Protein AF-A0A497QTM4-F1 (afdb_monomer_lite)

Structure (mmCIF, N/CA/C/O backbone):
data_AF-A0A497QTM4-F1
#
_entry.id   AF-A0A497QTM4-F1
#
loop_
_atom_site.group_PDB
_atom_site.id
_atom_site.type_symbol
_atom_site.label_atom_id
_atom_site.label_alt_id
_atom_site.label_comp_id
_atom_site.label_asym_id
_atom_site.label_entity_id
_atom_site.label_seq_id
_atom_site.pdbx_PDB_ins_code
_atom_site.Cartn_x
_atom_site.Cartn_y
_atom_site.Cartn_z
_atom_site.occupancy
_atom_site.B_iso_or_equiv
_atom_site.auth_seq_id
_atom_site.auth_comp_id
_atom_site.auth_asym_id
_atom_site.auth_atom_id
_atom_site.pdbx_PDB_model_num
ATOM 1 N N . MET A 1 1 ? -12.101 20.481 27.521 1.00 58.66 1 MET A N 1
ATOM 2 C CA . MET A 1 1 ? -10.858 19.674 27.587 1.00 58.66 1 MET A CA 1
ATOM 3 C C . MET A 1 1 ? -10.545 18.839 26.336 1.00 58.66 1 MET A C 1
ATOM 5 O O . MET A 1 1 ? -9.375 18.569 26.115 1.00 58.66 1 MET A O 1
ATOM 9 N N . SER A 1 2 ? -11.507 18.423 25.496 1.00 75.50 2 SER A N 1
ATOM 10 C CA . SER A 1 2 ? -11.216 17.557 24.329 1.00 75.50 2 SER A CA 1
ATOM 11 C C . SER A 1 2 ? -10.708 18.290 23.076 1.00 75.50 2 SER A C 1
ATOM 13 O O . SER A 1 2 ? -9.911 17.725 22.334 1.00 75.50 2 SER A O 1
ATOM 15 N N . ILE A 1 3 ? -11.134 19.537 22.843 1.00 84.44 3 ILE A N 1
ATOM 16 C CA . ILE A 1 3 ? -10.777 20.312 21.636 1.00 84.44 3 ILE A CA 1
ATOM 17 C C . ILE A 1 3 ? -9.325 20.808 21.691 1.00 84.44 3 ILE A C 1
ATOM 19 O O . ILE A 1 3 ? -8.578 20.662 20.729 1.00 84.44 3 ILE A O 1
ATOM 23 N N . GLU A 1 4 ? -8.905 21.334 22.838 1.00 89.75 4 GLU A N 1
ATOM 24 C CA . GLU A 1 4 ? -7.553 21.866 23.039 1.00 89.75 4 GLU A CA 1
ATOM 25 C C . GLU A 1 4 ? -6.482 20.767 22.965 1.00 89.75 4 GLU A C 1
ATOM 27 O O . GLU A 1 4 ? -5.455 20.928 22.307 1.00 89.75 4 GLU A O 1
ATOM 32 N N . ALA A 1 5 ? -6.764 19.596 23.546 1.00 84.81 5 ALA A N 1
ATOM 33 C CA . ALA A 1 5 ? -5.885 18.434 23.452 1.00 84.81 5 ALA A CA 1
ATOM 34 C C . ALA A 1 5 ? -5.730 17.931 22.002 1.00 84.81 5 ALA A C 1
ATOM 36 O O . ALA A 1 5 ? -4.638 17.513 21.605 1.00 84.81 5 ALA A O 1
ATOM 37 N N . ASP A 1 6 ? -6.799 17.979 21.199 1.00 79.19 6 ASP A N 1
ATOM 38 C CA . ASP A 1 6 ? -6.745 17.606 19.781 1.00 79.19 6 ASP A CA 1
ATOM 39 C C . ASP A 1 6 ? -5.949 18.629 18.951 1.00 79.19 6 ASP A C 1
ATOM 41 O O . ASP A 1 6 ? -5.145 18.242 18.097 1.00 79.19 6 ASP A O 1
ATOM 45 N N . ASP A 1 7 ? -6.089 19.925 19.242 1.00 84.88 7 ASP A N 1
ATOM 46 C CA . ASP A 1 7 ? -5.313 20.980 18.579 1.00 84.88 7 ASP A CA 1
ATOM 47 C C . ASP A 1 7 ? -3.811 20.883 18.895 1.00 84.88 7 ASP A C 1
ATOM 49 O O . ASP A 1 7 ? -2.976 20.886 17.984 1.00 84.88 7 ASP A O 1
ATOM 53 N N . ILE A 1 8 ? -3.451 20.675 20.168 1.00 87.75 8 ILE A N 1
ATOM 54 C CA . ILE A 1 8 ? -2.059 20.447 20.588 1.00 87.75 8 ILE A CA 1
ATOM 55 C C . ILE A 1 8 ? -1.472 19.233 19.857 1.00 87.75 8 ILE A C 1
ATOM 57 O O . ILE A 1 8 ? -0.361 19.294 19.320 1.00 87.75 8 ILE A O 1
ATOM 61 N N . LYS A 1 9 ? -2.229 18.134 19.766 1.00 80.62 9 LYS A N 1
ATOM 62 C CA . LYS A 1 9 ? -1.788 16.918 19.074 1.00 80.62 9 LYS A CA 1
ATOM 63 C C . LYS A 1 9 ? -1.563 17.154 17.578 1.00 80.62 9 LYS A C 1
ATOM 65 O O . LYS A 1 9 ? -0.570 16.671 17.025 1.00 80.62 9 LYS A O 1
ATOM 70 N N . LYS A 1 10 ? -2.440 17.916 16.916 1.00 80.56 10 LYS A N 1
ATOM 71 C CA . LYS A 1 10 ? -2.292 18.289 15.497 1.00 80.56 10 LYS A CA 1
ATOM 72 C C . LYS A 1 10 ? -1.076 19.183 15.265 1.00 80.56 10 LYS A C 1
ATOM 74 O O . LYS A 1 10 ? -0.302 18.911 14.342 1.00 80.56 10 LYS A O 1
ATOM 79 N N . LYS A 1 11 ? -0.868 20.196 16.113 1.00 84.38 11 LYS A N 1
ATOM 80 C CA . LYS A 1 11 ? 0.312 21.077 16.074 1.00 84.38 11 LYS A CA 1
ATOM 81 C C . LYS A 1 11 ? 1.605 20.285 16.252 1.00 84.38 11 LYS A C 1
ATOM 83 O O . LYS A 1 11 ? 2.522 20.430 15.444 1.00 84.38 11 LYS A O 1
ATOM 88 N N . HIS A 1 12 ? 1.648 19.375 17.225 1.00 82.81 12 HIS A N 1
ATOM 89 C CA . HIS A 1 12 ? 2.809 18.517 17.460 1.00 82.81 12 HIS A CA 1
ATOM 90 C C . HIS A 1 12 ? 3.106 17.595 16.265 1.00 82.81 12 HIS A C 1
ATOM 92 O O . HIS A 1 12 ? 4.249 17.494 15.820 1.00 82.81 12 HIS A O 1
ATOM 98 N N . ALA A 1 13 ? 2.080 16.978 15.670 1.00 76.38 13 ALA A N 1
ATOM 99 C CA . ALA A 1 13 ? 2.252 16.146 14.478 1.00 76.38 13 ALA A CA 1
ATOM 100 C C . ALA A 1 13 ? 2.763 16.948 13.265 1.00 76.38 13 ALA A C 1
ATOM 102 O O . ALA A 1 13 ? 3.621 16.466 12.524 1.00 76.38 13 ALA A O 1
ATOM 103 N N . ARG A 1 14 ? 2.267 18.178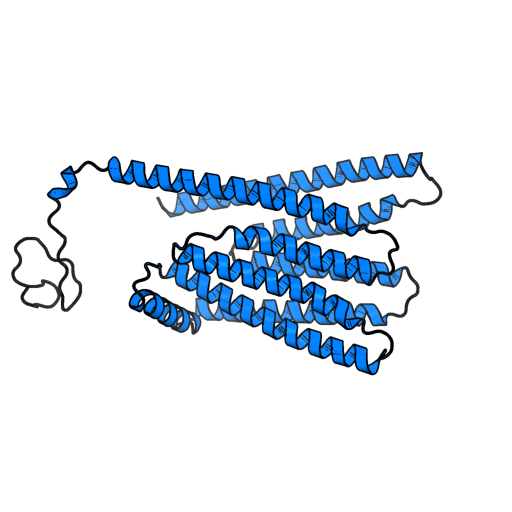 13.065 1.00 79.75 14 ARG A N 1
ATOM 104 C CA . ARG A 1 14 ? 2.746 19.090 12.013 1.00 79.75 14 ARG A CA 1
ATOM 105 C C . ARG A 1 14 ? 4.215 19.466 12.234 1.00 79.75 14 ARG A C 1
ATOM 107 O O . ARG A 1 14 ? 4.997 19.406 11.287 1.00 79.75 14 ARG A O 1
ATOM 114 N N . PHE A 1 15 ? 4.594 19.777 13.474 1.00 85.50 15 PHE A N 1
ATOM 115 C CA . PHE A 1 15 ? 5.976 20.078 13.851 1.00 85.50 15 PHE A CA 1
ATOM 116 C C . PHE A 1 15 ? 6.925 18.910 13.549 1.00 85.50 15 PHE A C 1
ATOM 118 O O . PHE A 1 15 ? 7.945 19.101 12.885 1.00 85.50 15 PHE A O 1
ATOM 125 N N . LEU A 1 16 ? 6.563 17.688 13.958 1.00 75.38 16 LEU A N 1
ATOM 126 C CA . LEU A 1 16 ? 7.373 16.497 13.695 1.00 75.38 16 LEU A CA 1
ATOM 127 C C . LEU A 1 16 ? 7.573 16.257 12.193 1.00 75.38 16 LEU A C 1
ATOM 129 O O . LEU A 1 16 ? 8.701 16.011 11.771 1.00 75.38 16 LEU A O 1
ATOM 133 N N . ARG A 1 17 ? 6.520 16.381 11.370 1.00 78.94 17 ARG A N 1
ATOM 134 C CA . ARG A 1 17 ? 6.633 16.218 9.907 1.00 78.94 17 ARG A CA 1
ATOM 135 C C . ARG A 1 17 ? 7.612 17.212 9.282 1.00 78.94 17 ARG A C 1
ATOM 137 O O . ARG A 1 17 ? 8.457 16.809 8.489 1.00 78.94 17 ARG A O 1
ATOM 144 N N . MET A 1 18 ? 7.542 18.486 9.669 1.00 80.81 18 MET A N 1
ATOM 145 C CA . MET A 1 18 ? 8.461 19.510 9.157 1.00 80.81 18 MET A CA 1
ATOM 146 C C . MET A 1 18 ? 9.906 19.263 9.597 1.00 80.81 18 MET A C 1
ATOM 148 O O . MET A 1 18 ? 10.828 19.480 8.816 1.00 80.81 18 MET A O 1
ATOM 152 N N . ARG A 1 19 ? 10.122 18.774 10.824 1.00 84.25 19 ARG A N 1
ATOM 153 C CA . ARG A 1 19 ? 11.460 18.404 11.302 1.00 84.25 19 ARG A CA 1
ATOM 154 C C . ARG A 1 19 ? 12.060 17.267 10.470 1.00 84.25 19 ARG A C 1
ATOM 156 O O . ARG A 1 19 ? 13.208 17.376 10.057 1.00 84.25 19 ARG A O 1
ATOM 163 N N . TRP A 1 20 ? 11.290 16.215 10.187 1.00 77.12 20 TRP A N 1
ATOM 164 C CA . TRP A 1 20 ? 11.754 15.115 9.335 1.00 77.12 20 TRP A CA 1
ATOM 165 C C . TRP A 1 20 ? 12.035 15.565 7.902 1.00 77.12 20 TRP A C 1
ATOM 167 O O . TRP A 1 20 ? 13.033 15.140 7.329 1.00 77.12 20 TRP A O 1
ATOM 177 N N . LEU A 1 21 ? 11.218 16.459 7.339 1.00 82.25 21 LEU A N 1
ATOM 178 C CA . LEU A 1 21 ? 11.469 17.021 6.012 1.00 82.25 21 LEU A CA 1
ATOM 179 C C . LEU A 1 21 ? 12.801 17.791 5.958 1.00 82.25 21 LEU A C 1
ATOM 181 O O . LEU A 1 21 ? 13.582 17.595 5.032 1.00 82.25 21 LEU A O 1
ATOM 185 N N . LYS A 1 22 ? 13.096 18.609 6.978 1.00 86.69 22 LYS A N 1
ATOM 186 C CA . LYS A 1 22 ? 14.382 19.321 7.091 1.00 86.69 22 LYS A CA 1
ATOM 187 C C . LYS A 1 22 ? 15.573 18.360 7.146 1.00 86.69 22 LYS A C 1
ATOM 189 O O . LYS A 1 22 ? 16.586 18.621 6.511 1.00 86.69 22 LYS A O 1
ATOM 194 N N . ILE A 1 23 ? 15.437 17.246 7.869 1.00 80.69 23 ILE A N 1
ATOM 195 C CA . ILE A 1 23 ? 16.477 16.208 7.941 1.00 80.69 23 ILE A CA 1
ATOM 196 C C . ILE A 1 23 ? 16.717 15.578 6.560 1.00 80.69 23 ILE A C 1
ATOM 198 O O . ILE A 1 23 ? 17.869 15.425 6.173 1.00 80.69 23 ILE A O 1
ATOM 202 N N . HIS A 1 24 ? 15.666 15.265 5.792 1.00 77.38 24 HIS A N 1
ATOM 203 C CA . HIS A 1 24 ? 15.826 14.709 4.439 1.00 77.38 24 HIS A CA 1
ATOM 204 C C . HIS A 1 24 ? 16.532 15.683 3.490 1.00 77.38 24 HIS A C 1
ATOM 206 O O . HIS A 1 24 ? 17.446 15.268 2.786 1.00 77.38 24 HIS A O 1
ATOM 212 N N . TRP A 1 25 ? 16.167 16.971 3.508 1.00 89.25 25 TRP A N 1
ATOM 213 C CA . TRP A 1 25 ? 16.871 18.005 2.736 1.00 89.25 25 TRP A CA 1
ATOM 214 C C . TRP A 1 25 ? 18.346 18.119 3.120 1.00 89.25 25 TRP A C 1
ATOM 216 O O . TRP A 1 25 ? 19.201 18.225 2.246 1.00 89.25 25 TRP A O 1
ATOM 226 N N . PHE A 1 26 ? 18.645 18.067 4.420 1.00 90.69 26 PHE A N 1
ATOM 227 C CA . PHE A 1 26 ? 20.017 18.111 4.913 1.00 90.69 26 PHE A CA 1
ATOM 228 C C . PHE A 1 26 ? 20.831 16.901 4.438 1.00 90.69 26 PHE A C 1
ATOM 230 O O . PHE A 1 26 ? 21.913 17.078 3.886 1.00 90.69 26 PHE A O 1
ATOM 237 N N . ILE A 1 27 ? 20.295 15.683 4.585 1.00 76.06 27 ILE A N 1
ATOM 238 C CA . ILE A 1 27 ? 20.947 14.454 4.105 1.00 76.06 27 ILE A CA 1
ATOM 239 C C . ILE A 1 27 ? 21.158 14.520 2.590 1.00 76.06 27 ILE A C 1
ATOM 241 O O . ILE A 1 27 ? 22.267 14.278 2.130 1.00 76.06 27 ILE A O 1
ATOM 245 N N . TYR A 1 28 ? 20.132 14.904 1.826 1.00 81.75 28 TYR A N 1
ATOM 246 C CA . TYR A 1 28 ? 20.223 15.065 0.375 1.00 81.75 28 TYR A CA 1
ATOM 247 C C . TYR A 1 28 ? 21.355 16.019 -0.026 1.00 81.75 28 TYR A C 1
ATOM 249 O O . TYR A 1 28 ? 22.156 15.680 -0.896 1.00 81.75 28 TYR A O 1
ATOM 257 N N . LEU A 1 29 ? 21.460 17.183 0.624 1.00 90.38 29 LEU A N 1
ATOM 258 C CA . LEU A 1 29 ? 22.511 18.157 0.335 1.00 90.38 29 LEU A CA 1
ATOM 259 C C . LEU A 1 29 ? 23.904 17.583 0.629 1.00 90.38 29 LEU A C 1
ATOM 261 O O . LEU A 1 29 ? 24.781 17.643 -0.229 1.00 90.38 29 LEU A O 1
ATOM 265 N N . ILE A 1 30 ? 24.097 16.988 1.812 1.00 89.31 30 ILE A N 1
ATOM 266 C CA . ILE A 1 30 ? 25.385 16.408 2.217 1.00 89.31 30 ILE A CA 1
ATOM 267 C C . ILE A 1 30 ? 25.793 15.264 1.286 1.00 89.31 30 ILE A C 1
ATOM 269 O O . ILE A 1 30 ? 26.931 15.237 0.821 1.00 89.31 30 ILE A O 1
ATOM 273 N N . THR A 1 31 ? 24.877 14.347 0.965 1.00 77.81 31 THR A N 1
ATOM 274 C CA . THR A 1 31 ? 25.168 13.246 0.041 1.00 77.81 31 THR A CA 1
ATOM 275 C C . THR A 1 31 ? 25.571 13.771 -1.332 1.00 77.81 31 THR A C 1
ATOM 277 O O . THR A 1 31 ? 26.565 13.306 -1.873 1.00 77.81 31 THR A O 1
ATOM 280 N N . ASN A 1 32 ? 24.876 14.771 -1.880 1.00 81.50 32 ASN A N 1
ATOM 281 C CA . ASN A 1 32 ? 25.227 15.313 -3.194 1.00 81.50 32 ASN A CA 1
ATOM 282 C C . ASN A 1 32 ? 26.555 16.074 -3.208 1.00 81.50 32 ASN A C 1
ATOM 284 O O . ASN A 1 32 ? 27.281 15.976 -4.192 1.00 81.50 32 ASN A O 1
ATOM 288 N N . ILE A 1 33 ? 26.918 16.762 -2.120 1.00 92.25 33 ILE A N 1
ATOM 289 C CA . ILE A 1 33 ? 28.257 17.353 -1.973 1.00 92.25 33 ILE A CA 1
ATOM 290 C C . ILE A 1 33 ? 29.326 16.254 -2.003 1.00 92.25 33 ILE A C 1
ATOM 292 O O . ILE A 1 33 ? 30.322 16.388 -2.708 1.00 92.25 33 ILE A O 1
ATOM 296 N N . ILE A 1 34 ? 29.110 15.146 -1.287 1.00 86.25 34 ILE A N 1
ATOM 297 C CA . ILE A 1 34 ? 30.044 14.013 -1.288 1.00 86.25 34 ILE A CA 1
ATOM 298 C C . ILE A 1 34 ? 30.145 13.402 -2.690 1.00 86.25 34 ILE A C 1
ATOM 300 O O . ILE A 1 34 ? 31.252 13.222 -3.186 1.00 86.25 34 ILE A O 1
ATOM 304 N N . LEU A 1 35 ? 29.018 13.120 -3.352 1.00 78.31 35 LEU A N 1
ATOM 305 C CA . LEU A 1 35 ? 29.017 12.551 -4.705 1.00 78.31 35 LEU A CA 1
ATOM 306 C C . LEU A 1 35 ? 29.692 13.482 -5.717 1.00 78.31 35 LEU A C 1
ATOM 308 O O . LEU A 1 35 ? 30.423 13.000 -6.577 1.00 78.31 35 LEU A O 1
ATOM 312 N N . PHE A 1 36 ? 29.504 14.797 -5.588 1.00 91.19 36 PHE A N 1
ATOM 313 C CA . PHE A 1 36 ? 30.207 15.791 -6.394 1.00 91.19 36 PHE A CA 1
ATOM 314 C C . PHE A 1 36 ? 31.725 15.717 -6.187 1.00 91.19 36 PHE A C 1
ATOM 316 O O . PHE A 1 36 ? 32.461 15.619 -7.164 1.00 91.19 36 PHE A O 1
ATOM 323 N N . VAL A 1 37 ? 32.199 15.697 -4.935 1.00 93.50 37 VAL A N 1
ATOM 324 C CA . VAL A 1 37 ? 33.638 15.596 -4.624 1.00 93.50 37 VAL A CA 1
ATOM 325 C C . VAL A 1 37 ? 34.232 14.287 -5.146 1.00 93.50 37 VAL A C 1
ATOM 327 O O . VAL A 1 37 ? 35.320 14.302 -5.716 1.00 93.50 37 VAL A O 1
ATOM 330 N N . VAL A 1 38 ? 33.523 13.163 -4.992 1.00 85.12 38 VAL A N 1
ATOM 331 C CA . VAL A 1 38 ? 33.966 11.856 -5.507 1.00 85.12 38 VAL A CA 1
ATOM 332 C C . VAL A 1 38 ? 33.992 11.853 -7.033 1.00 85.12 38 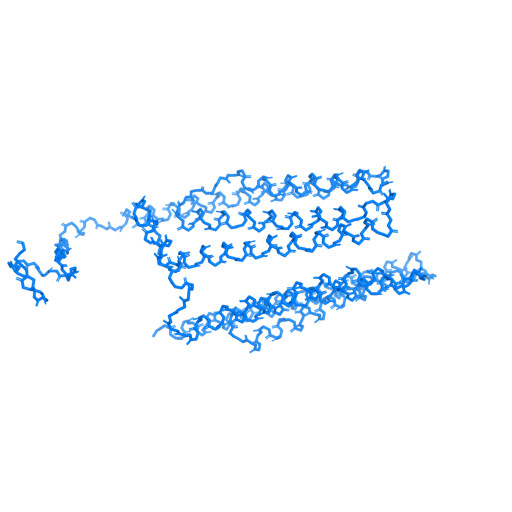VAL A C 1
ATOM 334 O O . VAL A 1 38 ? 34.942 11.355 -7.626 1.00 85.12 38 VAL A O 1
ATOM 337 N N . ASN A 1 39 ? 32.981 12.414 -7.696 1.00 89.19 39 ASN A N 1
ATOM 338 C CA . ASN A 1 39 ? 32.973 12.520 -9.151 1.00 89.19 39 ASN A CA 1
ATOM 339 C C . ASN A 1 39 ? 34.149 13.378 -9.643 1.00 89.19 39 ASN A C 1
ATOM 341 O O . ASN A 1 39 ? 34.941 12.904 -10.451 1.00 89.19 39 ASN A O 1
ATOM 345 N N . TYR A 1 40 ? 34.330 14.566 -9.059 1.00 92.44 40 TYR A N 1
ATOM 346 C CA . TYR A 1 40 ? 35.421 15.487 -9.380 1.00 92.44 40 TYR A CA 1
ATOM 347 C C . TYR A 1 40 ? 36.809 14.853 -9.202 1.00 92.44 40 TYR A C 1
ATOM 349 O O . TYR A 1 40 ? 37.713 15.115 -9.992 1.00 92.44 40 TYR A O 1
ATOM 357 N N . SER A 1 41 ? 36.992 14.006 -8.183 1.00 93.50 41 SER A N 1
ATOM 358 C CA . SER A 1 41 ? 38.277 13.351 -7.912 1.00 93.50 41 SER A CA 1
ATOM 359 C C . SER A 1 41 ? 38.537 12.093 -8.743 1.00 93.50 41 SER A C 1
ATOM 361 O O . SER A 1 41 ? 39.691 11.689 -8.867 1.00 93.50 41 SER A O 1
ATOM 363 N N . THR A 1 42 ? 37.500 11.466 -9.308 1.00 90.44 42 THR A N 1
ATOM 364 C CA . THR A 1 42 ? 37.624 10.179 -10.019 1.00 90.44 42 THR A CA 1
ATOM 365 C C . THR A 1 42 ? 37.523 10.304 -11.534 1.00 90.44 42 THR A C 1
ATOM 367 O O . THR A 1 42 ? 38.190 9.556 -12.246 1.00 90.44 42 THR A O 1
ATOM 370 N N . SER A 1 43 ? 36.707 11.221 -12.057 1.00 85.19 43 SER A N 1
ATOM 371 C CA . SER A 1 43 ? 36.541 11.409 -13.498 1.00 85.19 43 SER A CA 1
ATOM 372 C C . SER A 1 43 ? 35.929 12.769 -13.818 1.00 85.19 43 SER A C 1
ATOM 374 O O . SER A 1 43 ? 34.793 13.059 -13.454 1.00 85.19 43 SER A O 1
ATOM 376 N N . PHE A 1 44 ? 36.666 13.581 -14.575 1.00 83.12 44 PHE A N 1
ATOM 377 C CA . PHE A 1 44 ? 36.183 14.872 -15.070 1.00 83.12 44 PHE A CA 1
ATOM 378 C C . PHE A 1 44 ? 35.382 14.773 -16.371 1.00 83.12 44 PHE A C 1
ATOM 380 O O . PHE A 1 44 ? 34.647 15.695 -16.717 1.00 83.12 44 PHE A O 1
ATOM 387 N N . SER A 1 45 ? 35.543 13.678 -17.115 1.00 85.75 45 SER A N 1
ATOM 388 C CA . SER A 1 45 ? 34.926 13.508 -18.431 1.00 85.75 45 SER A CA 1
ATOM 389 C C . SER A 1 45 ? 33.455 13.109 -18.349 1.00 85.75 45 SER A C 1
ATOM 391 O O . SER A 1 45 ? 32.712 13.350 -19.297 1.00 85.75 45 SER A O 1
ATOM 393 N N . TYR A 1 46 ? 33.016 12.528 -17.227 1.00 78.50 46 TYR A N 1
ATOM 394 C CA . TYR A 1 46 ? 31.639 12.084 -17.051 1.00 78.50 46 TYR A CA 1
ATOM 395 C C . TYR A 1 46 ? 31.094 12.469 -15.675 1.00 78.50 46 TYR A C 1
ATOM 397 O O . TYR A 1 46 ? 31.444 11.882 -14.649 1.00 78.50 46 TYR A O 1
ATOM 405 N N . MET A 1 47 ? 30.186 13.447 -15.658 1.00 86.88 47 MET A N 1
ATOM 406 C CA . MET A 1 47 ? 29.538 13.962 -14.448 1.00 86.88 47 MET A CA 1
ATOM 407 C C . MET A 1 47 ? 28.429 13.026 -13.939 1.00 86.88 47 MET A C 1
ATOM 409 O O . MET A 1 47 ? 27.265 13.413 -13.831 1.00 86.88 47 MET A O 1
ATOM 413 N N . TRP A 1 48 ? 28.777 11.779 -13.609 1.00 78.94 48 TRP A N 1
ATOM 414 C CA . TRP A 1 48 ? 27.821 10.758 -13.168 1.00 78.94 48 TRP A CA 1
ATOM 415 C C . TRP A 1 48 ? 27.013 11.170 -11.928 1.00 78.94 48 TRP A C 1
ATOM 417 O O . TRP A 1 48 ? 25.906 10.671 -11.745 1.00 78.94 48 TRP A O 1
ATOM 427 N N . PHE A 1 49 ? 27.502 12.109 -11.104 1.00 82.88 49 PHE A N 1
ATOM 428 C CA . PHE A 1 49 ? 26.769 12.619 -9.935 1.00 82.88 49 PHE A CA 1
ATOM 429 C C . PHE A 1 49 ? 25.496 13.410 -10.301 1.00 82.88 49 PHE A C 1
ATOM 431 O O . PHE A 1 49 ? 24.605 13.543 -9.463 1.00 82.88 49 PHE A O 1
ATOM 438 N N . LEU A 1 50 ? 25.369 13.909 -11.540 1.00 71.06 50 LEU A N 1
ATOM 439 C CA . LEU A 1 50 ? 24.178 14.640 -11.990 1.00 71.06 50 LEU A CA 1
ATOM 440 C C . LEU A 1 50 ? 22.926 13.755 -12.001 1.00 71.06 50 LEU A C 1
ATOM 442 O O . LEU A 1 50 ? 21.827 14.240 -11.733 1.00 71.06 50 LEU A O 1
ATOM 446 N N . CYS A 1 51 ? 23.078 12.457 -12.266 1.00 70.06 51 CYS A N 1
ATOM 447 C CA . CYS A 1 51 ? 21.969 11.506 -12.266 1.00 70.06 51 CYS A CA 1
ATOM 448 C C . CYS A 1 51 ? 21.337 11.337 -10.862 1.00 70.06 51 CYS A C 1
ATOM 450 O O . CYS A 1 51 ? 20.148 11.626 -10.711 1.00 70.06 51 CYS A O 1
ATOM 452 N N . PRO A 1 52 ? 22.083 10.976 -9.794 1.00 62.69 52 PRO A N 1
ATOM 453 C CA . PRO A 1 52 ? 21.527 10.931 -8.444 1.00 62.69 52 PRO A CA 1
ATOM 454 C C . PRO A 1 52 ? 21.089 12.313 -7.940 1.00 62.69 52 PRO A C 1
ATOM 456 O O . PRO A 1 52 ? 20.065 12.396 -7.264 1.00 62.69 52 PRO A O 1
ATOM 459 N N . LEU A 1 53 ? 21.784 13.397 -8.313 1.00 77.44 53 LEU A N 1
ATOM 460 C CA . LEU A 1 53 ? 21.376 14.764 -7.968 1.00 77.44 53 LEU A CA 1
ATOM 461 C C . LEU A 1 53 ? 19.980 15.088 -8.505 1.00 77.44 53 LEU A C 1
ATOM 463 O O . LEU A 1 53 ? 19.101 15.499 -7.752 1.00 77.44 53 LEU A O 1
ATOM 467 N N . THR A 1 54 ? 19.752 14.879 -9.799 1.00 72.88 54 THR A N 1
ATOM 468 C CA . THR A 1 54 ? 18.474 15.207 -10.444 1.00 72.88 54 THR A CA 1
ATOM 469 C C . THR A 1 54 ? 17.355 14.271 -9.995 1.00 72.88 54 THR A C 1
ATOM 471 O O . THR A 1 54 ? 16.291 14.748 -9.596 1.00 72.88 54 THR A O 1
ATOM 474 N N . ALA A 1 55 ? 17.597 12.957 -9.964 1.00 70.31 55 ALA A N 1
ATOM 475 C CA . ALA A 1 55 ? 16.595 11.973 -9.565 1.00 70.31 55 ALA A CA 1
ATOM 476 C C . ALA A 1 55 ? 16.168 12.145 -8.098 1.00 70.31 55 ALA A C 1
ATOM 478 O O . ALA A 1 55 ? 14.975 12.211 -7.784 1.00 70.31 55 ALA A O 1
ATOM 479 N N . TRP A 1 56 ? 17.127 12.265 -7.175 1.00 67.38 56 TRP A N 1
ATOM 480 C CA . TRP A 1 56 ? 16.803 12.431 -5.757 1.00 67.38 56 TRP A CA 1
ATOM 481 C C . TRP A 1 56 ? 16.308 13.845 -5.461 1.00 67.38 56 TRP A C 1
ATOM 483 O O . TRP A 1 56 ? 15.442 14.010 -4.604 1.00 67.38 56 TRP A O 1
ATOM 493 N N . GLY A 1 57 ? 16.785 14.852 -6.196 1.00 77.94 57 GLY A N 1
ATOM 494 C CA . GLY A 1 57 ? 16.309 16.228 -6.093 1.00 77.94 57 GLY A CA 1
ATOM 495 C C . GLY A 1 57 ? 14.837 16.336 -6.463 1.00 77.94 57 GLY A C 1
ATOM 496 O O . GLY A 1 57 ? 14.048 16.882 -5.690 1.00 77.94 57 GLY A O 1
ATOM 497 N N . ALA A 1 58 ? 14.438 15.719 -7.578 1.00 74.31 58 ALA A N 1
ATOM 498 C CA . ALA A 1 58 ? 13.037 15.598 -7.968 1.00 74.31 58 ALA A CA 1
ATOM 499 C C . ALA A 1 58 ? 12.212 14.884 -6.884 1.00 74.31 58 ALA A C 1
ATOM 501 O O . ALA A 1 58 ? 11.151 15.372 -6.492 1.00 74.31 58 ALA A O 1
ATOM 502 N N . MET A 1 59 ? 12.720 13.780 -6.324 1.00 72.62 59 MET A N 1
ATOM 503 C CA . MET A 1 59 ? 12.038 13.049 -5.251 1.00 72.62 59 MET A CA 1
ATOM 504 C C . MET A 1 59 ? 11.855 13.895 -3.979 1.00 72.62 59 MET A C 1
ATOM 506 O O . MET A 1 59 ? 10.769 13.904 -3.399 1.00 72.62 59 MET A O 1
ATOM 510 N N . VAL A 1 60 ? 12.883 14.630 -3.544 1.00 72.94 60 VAL A N 1
ATOM 511 C CA . VAL A 1 60 ? 12.830 15.492 -2.351 1.00 72.94 60 VAL A CA 1
ATOM 512 C C . VAL A 1 60 ? 11.915 16.699 -2.579 1.00 72.94 60 VAL A C 1
ATOM 514 O O . VAL A 1 60 ? 11.147 17.059 -1.681 1.00 72.94 60 VAL A O 1
ATOM 517 N N . LEU A 1 61 ? 11.924 17.295 -3.774 1.00 79.69 61 LEU A N 1
ATOM 518 C CA . LEU A 1 61 ? 10.999 18.367 -4.156 1.00 79.69 61 LEU A CA 1
ATOM 519 C C . LEU A 1 61 ? 9.550 17.886 -4.136 1.00 79.69 61 LEU A C 1
ATOM 521 O O . LEU A 1 61 ? 8.683 18.536 -3.551 1.00 79.69 61 LEU A O 1
ATOM 525 N N . ILE A 1 62 ? 9.290 16.711 -4.699 1.00 73.38 62 ILE A N 1
ATOM 526 C CA . ILE A 1 62 ? 7.953 16.129 -4.717 1.00 73.38 62 ILE A CA 1
ATOM 527 C C . ILE A 1 62 ? 7.516 15.748 -3.297 1.00 73.38 62 ILE A C 1
ATOM 529 O O . ILE A 1 62 ? 6.405 16.078 -2.885 1.00 73.38 62 ILE A O 1
ATOM 533 N N . HIS A 1 63 ? 8.400 15.168 -2.483 1.00 73.69 63 HIS A N 1
ATOM 534 C CA . HIS A 1 63 ? 8.123 14.918 -1.068 1.00 73.69 63 HIS A CA 1
ATOM 535 C C . HIS A 1 63 ? 7.826 16.212 -0.290 1.00 73.69 63 HIS A C 1
ATOM 537 O O . HIS A 1 63 ? 6.918 16.251 0.542 1.00 73.69 63 HIS A O 1
ATOM 543 N N . THR A 1 64 ? 8.538 17.299 -0.591 1.00 80.06 64 THR A N 1
ATOM 544 C CA . THR A 1 64 ? 8.288 18.631 -0.022 1.00 80.06 64 THR A CA 1
ATOM 545 C C . THR A 1 64 ? 6.906 19.143 -0.404 1.00 80.06 64 THR A C 1
ATOM 547 O O . THR A 1 64 ? 6.143 19.541 0.480 1.00 80.06 64 THR A O 1
ATOM 550 N N . ALA A 1 65 ? 6.552 19.068 -1.690 1.00 78.88 65 ALA A N 1
ATOM 551 C CA . ALA A 1 65 ? 5.236 19.450 -2.189 1.00 78.88 65 ALA A CA 1
ATOM 552 C C . ALA A 1 65 ? 4.131 18.654 -1.483 1.00 78.88 65 ALA A C 1
ATOM 554 O O . ALA A 1 65 ? 3.190 19.247 -0.963 1.00 78.88 65 ALA A O 1
ATOM 555 N N . ILE A 1 66 ? 4.292 17.334 -1.345 1.00 70.00 66 ILE A N 1
ATOM 556 C CA . ILE A 1 66 ? 3.376 16.475 -0.587 1.00 70.00 66 ILE A CA 1
ATOM 557 C C . ILE A 1 66 ? 3.235 16.953 0.857 1.00 70.00 66 ILE A C 1
ATOM 559 O O . ILE A 1 66 ? 2.119 17.123 1.333 1.00 70.00 66 ILE A O 1
ATOM 563 N N . VAL A 1 67 ? 4.333 17.152 1.591 1.00 74.19 67 VAL A N 1
ATOM 564 C CA . VAL A 1 67 ? 4.269 17.531 3.013 1.00 74.19 67 VAL A CA 1
ATOM 565 C C . VAL A 1 67 ? 3.575 18.882 3.189 1.00 74.19 67 VAL A C 1
ATOM 567 O O . VAL A 1 67 ? 2.767 19.036 4.112 1.00 74.19 67 VAL A O 1
ATOM 570 N N . VAL A 1 68 ? 3.840 19.839 2.297 1.00 80.56 68 VAL A N 1
ATOM 571 C CA . VAL A 1 68 ? 3.160 21.140 2.269 1.00 80.56 68 VAL A CA 1
ATOM 572 C C . VAL A 1 68 ? 1.672 20.962 1.969 1.00 80.56 68 VAL A C 1
ATOM 574 O O . VAL A 1 68 ? 0.844 21.437 2.747 1.00 80.56 68 VAL A O 1
ATOM 577 N N . ILE A 1 69 ? 1.321 20.199 0.930 1.00 73.62 69 ILE A N 1
ATOM 578 C CA . ILE A 1 69 ? -0.063 19.894 0.547 1.00 73.62 69 ILE A CA 1
ATOM 579 C C . ILE A 1 69 ? -0.805 19.187 1.685 1.00 73.62 69 ILE A C 1
ATOM 581 O O . ILE A 1 69 ? -1.919 19.568 2.005 1.00 73.62 69 ILE A O 1
ATOM 585 N N . ILE A 1 70 ? -0.204 18.211 2.368 1.00 68.25 70 ILE A N 1
ATOM 586 C CA . ILE A 1 70 ? -0.799 17.524 3.527 1.00 68.25 70 ILE A CA 1
ATOM 587 C C . ILE A 1 70 ? -1.036 18.491 4.683 1.00 68.25 70 ILE A C 1
ATOM 589 O O . ILE A 1 70 ? -2.059 18.421 5.369 1.00 68.25 70 ILE A O 1
ATOM 593 N N . ASN A 1 71 ? -0.066 19.365 4.951 1.00 70.81 71 ASN A N 1
ATOM 594 C CA . ASN A 1 71 ? -0.175 20.332 6.033 1.00 70.81 71 ASN A CA 1
ATOM 595 C C . ASN A 1 71 ? -1.235 21.403 5.739 1.00 70.81 71 ASN A C 1
ATOM 597 O O . ASN A 1 71 ? -1.853 21.889 6.695 1.00 70.81 71 ASN A O 1
ATOM 601 N N . PHE A 1 72 ? -1.454 21.711 4.457 1.00 77.44 72 PHE A N 1
ATOM 602 C CA . PHE A 1 72 ? -2.487 22.609 3.949 1.00 77.44 72 PHE A CA 1
ATOM 603 C C . PHE A 1 72 ? -3.876 21.943 3.921 1.00 77.44 72 PHE A C 1
ATOM 605 O O . PHE A 1 72 ? -4.827 22.445 4.517 1.00 77.44 72 PHE A O 1
ATOM 612 N N . LEU A 1 73 ? -3.988 20.747 3.341 1.00 68.69 73 LEU A N 1
ATOM 613 C CA . LEU A 1 73 ? -5.212 19.950 3.195 1.00 68.69 73 LEU A CA 1
ATOM 614 C C . LEU A 1 73 ? -5.552 19.173 4.474 1.00 68.69 73 LEU A C 1
ATOM 616 O O . LEU A 1 73 ? -5.811 17.976 4.426 1.00 68.69 73 LEU A O 1
ATOM 620 N N . SER A 1 74 ? -5.569 19.851 5.625 1.00 51.06 74 SER A N 1
ATOM 621 C CA . SER A 1 74 ? -5.659 19.305 6.996 1.00 51.06 74 SER A CA 1
ATOM 622 C C . SER A 1 74 ? -6.811 18.321 7.323 1.00 51.06 74 SER A C 1
ATOM 624 O O . SER A 1 74 ? -6.947 17.897 8.472 1.00 51.06 74 SER A O 1
ATOM 626 N N . ARG A 1 75 ? -7.620 17.891 6.346 1.00 55.94 75 ARG A N 1
ATOM 627 C CA . ARG A 1 75 ? -8.598 16.804 6.466 1.00 55.94 75 ARG A CA 1
ATOM 628 C C . ARG A 1 75 ? -8.010 15.475 5.966 1.00 55.94 75 ARG A C 1
ATOM 630 O O . ARG A 1 75 ? -7.752 15.250 4.785 1.00 55.94 75 ARG A O 1
ATOM 637 N N . THR A 1 76 ? -7.839 14.578 6.931 1.00 57.03 76 THR A N 1
ATOM 638 C CA . THR A 1 76 ? -7.000 13.367 7.034 1.00 57.03 76 THR A CA 1
ATOM 639 C C . THR A 1 76 ? -7.073 12.293 5.939 1.00 57.03 76 THR A C 1
ATOM 641 O O . THR A 1 76 ? -6.331 11.319 6.029 1.00 57.03 76 THR A O 1
ATOM 644 N N . HIS A 1 77 ? -7.882 12.448 4.890 1.00 54.66 77 HIS A N 1
ATOM 645 C CA . HIS A 1 77 ? -8.000 11.453 3.812 1.00 54.66 77 HIS A CA 1
ATOM 646 C C . HIS A 1 77 ? -7.382 11.887 2.474 1.00 54.66 77 HIS A C 1
ATOM 648 O O . HIS A 1 77 ? -6.943 11.030 1.712 1.00 54.66 77 HIS A O 1
ATOM 654 N N . GLN A 1 78 ? -7.248 13.191 2.208 1.00 53.53 78 GLN A N 1
ATOM 655 C CA . GLN A 1 78 ? -6.617 13.685 0.970 1.00 53.53 78 GLN A CA 1
ATOM 656 C C . GLN A 1 78 ? -5.091 13.555 0.992 1.00 53.53 78 GLN A C 1
ATOM 658 O O . GLN A 1 78 ? -4.459 13.421 -0.049 1.00 53.53 78 GLN A O 1
ATOM 663 N N . ALA A 1 79 ? -4.508 13.511 2.189 1.00 55.66 79 ALA A N 1
ATOM 664 C CA . ALA A 1 79 ? -3.076 13.363 2.392 1.00 55.66 79 ALA A CA 1
ATOM 665 C C . ALA A 1 79 ? -2.514 12.053 1.822 1.00 55.66 79 ALA A C 1
ATOM 667 O O . ALA A 1 79 ? -1.479 12.054 1.166 1.00 55.66 79 ALA A O 1
ATOM 668 N N . SER A 1 80 ? -3.207 10.934 2.051 1.00 58.34 80 SER A N 1
ATOM 669 C CA . SER A 1 80 ? -2.779 9.628 1.540 1.00 58.34 80 SER A CA 1
ATOM 670 C C . SER A 1 80 ? -2.880 9.564 0.017 1.00 58.34 80 SER A C 1
ATOM 672 O O . SER A 1 80 ? -1.963 9.054 -0.621 1.00 58.34 80 SER A O 1
ATOM 674 N N . LEU A 1 81 ? -3.940 10.142 -0.557 1.00 60.88 81 LEU A N 1
ATOM 675 C CA . LEU A 1 81 ? -4.105 10.256 -2.003 1.00 60.88 81 LEU A CA 1
ATOM 676 C C . LEU A 1 81 ? -2.992 11.114 -2.617 1.00 60.88 81 LEU A C 1
ATOM 678 O O . LEU A 1 81 ? -2.364 10.672 -3.565 1.00 60.88 81 LEU A O 1
ATOM 682 N N . ALA A 1 82 ? -2.686 12.273 -2.023 1.00 58.12 82 ALA A N 1
ATOM 683 C CA . ALA A 1 82 ? -1.605 13.156 -2.462 1.00 58.12 82 ALA A CA 1
ATOM 684 C C . ALA A 1 82 ? -0.215 12.495 -2.376 1.00 58.12 82 ALA A C 1
ATOM 686 O O . ALA A 1 82 ? 0.632 12.744 -3.229 1.00 58.12 82 ALA A O 1
ATOM 687 N N . ILE A 1 83 ? 0.022 11.623 -1.387 1.00 64.25 83 ILE A N 1
ATOM 688 C CA . ILE A 1 83 ? 1.268 10.843 -1.297 1.00 64.25 83 ILE A CA 1
ATOM 689 C C . ILE A 1 83 ? 1.378 9.852 -2.459 1.00 64.25 83 ILE A C 1
ATOM 691 O O . ILE A 1 83 ? 2.388 9.857 -3.157 1.00 64.25 83 ILE A O 1
ATOM 695 N N . HIS A 1 84 ? 0.350 9.023 -2.679 1.00 60.41 84 HIS A N 1
ATOM 696 C CA . HIS A 1 84 ? 0.358 8.024 -3.758 1.00 60.41 84 HIS A CA 1
ATOM 697 C C . HIS A 1 84 ? 0.479 8.700 -5.120 1.00 60.41 84 HIS A C 1
ATOM 699 O O . HIS A 1 84 ? 1.334 8.338 -5.917 1.00 60.41 84 HIS A O 1
ATOM 705 N N . ALA A 1 85 ? -0.307 9.756 -5.316 1.00 58.97 85 ALA A N 1
ATOM 706 C CA . ALA A 1 85 ? -0.288 10.630 -6.472 1.00 58.97 85 ALA A CA 1
ATOM 707 C C . ALA A 1 85 ? 1.119 11.064 -6.886 1.00 58.97 85 ALA A C 1
ATOM 709 O O . ALA A 1 85 ? 1.517 10.983 -8.047 1.00 58.97 85 ALA A O 1
ATOM 710 N N . SER A 1 86 ? 1.867 11.509 -5.890 1.00 59.97 86 SER A N 1
ATOM 711 C CA . SER A 1 86 ? 3.178 12.097 -6.062 1.00 59.97 86 SER A CA 1
ATOM 712 C C . SER A 1 86 ? 4.266 11.044 -6.257 1.00 59.97 86 SER A C 1
ATOM 714 O O . SER A 1 86 ? 5.136 11.235 -7.094 1.00 59.97 86 SER A O 1
ATOM 716 N N . ILE A 1 87 ? 4.193 9.906 -5.554 1.00 66.88 87 ILE A N 1
ATOM 717 C CA . ILE A 1 87 ? 5.073 8.751 -5.811 1.00 66.88 87 ILE A CA 1
ATOM 718 C C . ILE A 1 87 ? 4.881 8.254 -7.245 1.00 66.88 87 ILE A C 1
ATOM 720 O O . ILE A 1 87 ? 5.855 8.017 -7.951 1.00 66.88 87 ILE A O 1
ATOM 724 N N . THR A 1 88 ? 3.633 8.160 -7.699 1.00 61.72 88 THR A N 1
ATOM 725 C CA . THR A 1 88 ? 3.316 7.801 -9.079 1.00 61.72 88 THR A CA 1
ATOM 726 C C . THR A 1 88 ? 3.900 8.804 -10.071 1.00 61.72 88 THR A C 1
ATOM 728 O O . THR A 1 88 ? 4.560 8.380 -11.010 1.00 61.72 88 THR A O 1
ATOM 731 N N . MET A 1 89 ? 3.749 10.113 -9.839 1.00 57.97 89 MET A N 1
ATOM 732 C CA . MET A 1 89 ? 4.379 11.129 -10.691 1.00 57.97 89 MET A CA 1
ATOM 733 C C . MET A 1 89 ? 5.909 11.024 -10.709 1.00 57.97 89 MET A C 1
ATOM 735 O O . MET A 1 89 ? 6.496 11.183 -11.771 1.00 57.97 89 MET A O 1
ATOM 739 N N . ILE A 1 90 ? 6.558 10.724 -9.575 1.00 64.44 90 ILE A N 1
ATOM 740 C CA . ILE A 1 90 ? 8.017 10.514 -9.513 1.00 64.44 90 ILE A CA 1
ATOM 741 C C . ILE A 1 90 ? 8.425 9.355 -10.422 1.00 64.44 90 ILE A C 1
ATOM 743 O O . ILE A 1 90 ? 9.332 9.504 -11.237 1.00 64.44 90 ILE A O 1
ATOM 747 N N . ILE A 1 91 ? 7.748 8.212 -10.285 1.00 65.75 91 ILE A N 1
ATOM 748 C CA . ILE A 1 91 ? 8.046 7.008 -11.065 1.00 65.75 91 ILE A CA 1
ATOM 749 C C . ILE A 1 91 ? 7.793 7.274 -12.553 1.00 65.75 91 ILE A C 1
ATOM 751 O O . ILE A 1 91 ? 8.660 6.977 -13.367 1.00 65.75 91 ILE A O 1
ATOM 755 N N . SER A 1 92 ? 6.666 7.901 -12.909 1.00 58.75 92 SER A N 1
ATOM 756 C CA . SER A 1 92 ? 6.372 8.294 -14.292 1.00 58.75 92 SER A CA 1
ATOM 757 C C . SER A 1 92 ? 7.456 9.205 -14.865 1.00 58.75 92 SER A C 1
ATOM 759 O O . SER A 1 92 ? 7.958 8.933 -15.947 1.00 58.75 92 SER A O 1
ATOM 761 N N . SER A 1 93 ? 7.849 10.263 -14.148 1.00 58.44 93 SER A N 1
ATOM 762 C CA . SER A 1 93 ? 8.854 11.217 -14.627 1.00 58.44 93 SER A CA 1
ATOM 763 C C . SER A 1 93 ? 10.236 10.585 -14.784 1.00 58.44 93 SER A C 1
ATOM 765 O O . SER A 1 93 ? 10.934 10.901 -15.741 1.00 58.44 93 SER A O 1
ATOM 767 N N . TYR A 1 94 ? 10.627 9.676 -13.883 1.00 67.38 94 TYR A N 1
ATOM 768 C CA . TYR A 1 94 ? 11.884 8.934 -14.002 1.00 67.38 94 TYR A CA 1
ATOM 769 C C . TYR A 1 94 ? 11.878 7.989 -15.208 1.00 67.38 94 TYR A C 1
ATOM 771 O O . TYR A 1 94 ? 12.851 7.949 -15.954 1.00 67.38 94 TYR A O 1
ATOM 779 N N . LEU A 1 95 ? 10.775 7.270 -15.438 1.00 62.22 95 LEU A N 1
ATOM 780 C CA . LEU A 1 95 ? 10.646 6.377 -16.591 1.00 62.22 95 LEU A CA 1
ATOM 781 C C . LEU A 1 95 ? 10.640 7.155 -17.913 1.00 62.22 95 LEU A C 1
ATOM 783 O O . LEU A 1 95 ? 11.315 6.747 -18.849 1.00 62.22 95 LEU A O 1
ATOM 787 N N . ILE A 1 96 ? 9.960 8.308 -17.964 1.00 59.56 96 ILE A N 1
ATOM 788 C CA . ILE A 1 96 ? 9.997 9.223 -19.117 1.00 59.56 96 ILE A CA 1
ATOM 789 C C . ILE A 1 96 ? 11.425 9.724 -19.368 1.00 59.56 96 ILE A C 1
ATOM 791 O O . ILE A 1 96 ? 11.865 9.760 -20.511 1.00 59.56 96 ILE A O 1
ATOM 795 N N . TRP A 1 97 ? 12.153 10.098 -18.312 1.00 63.16 97 TRP A N 1
ATOM 796 C CA . TRP A 1 97 ? 13.538 10.558 -18.419 1.00 63.16 97 TRP A CA 1
ATOM 797 C C . TRP A 1 97 ? 14.479 9.466 -18.941 1.00 63.16 97 TRP A C 1
ATOM 799 O O . TRP A 1 97 ? 15.294 9.733 -19.819 1.00 63.16 97 TRP A O 1
ATOM 809 N N . ASN A 1 98 ? 14.359 8.244 -18.416 1.00 62.12 98 ASN A N 1
ATOM 810 C CA . ASN A 1 98 ? 15.208 7.125 -18.816 1.00 62.12 98 ASN A CA 1
ATOM 811 C C . ASN A 1 98 ? 14.977 6.732 -20.284 1.00 62.12 98 ASN A C 1
ATOM 813 O O . ASN A 1 98 ? 15.936 6.522 -21.016 1.00 62.12 98 ASN A O 1
ATOM 817 N N . ASP A 1 99 ? 13.717 6.701 -20.724 1.00 61.78 99 ASP A N 1
ATOM 818 C CA . ASP A 1 99 ? 13.352 6.359 -22.107 1.00 61.78 99 ASP A CA 1
ATOM 819 C C . ASP A 1 99 ? 13.771 7.461 -23.103 1.00 61.78 99 ASP A C 1
ATOM 821 O O . ASP A 1 99 ? 14.184 7.177 -24.224 1.00 61.78 99 ASP A O 1
ATOM 825 N N . TRP A 1 100 ? 13.747 8.733 -22.676 1.00 60.50 100 TRP A N 1
ATOM 826 C CA . TRP A 1 100 ? 14.186 9.869 -23.498 1.00 60.50 100 TRP A CA 1
ATOM 827 C C . TRP A 1 100 ? 15.684 9.832 -23.832 1.00 60.50 100 TRP A C 1
ATOM 829 O O . TRP A 1 100 ? 16.098 10.347 -24.870 1.00 60.50 100 TRP A O 1
ATOM 839 N N . TRP A 1 101 ? 16.510 9.256 -22.957 1.00 59.84 101 TRP A N 1
ATOM 840 C CA . TRP A 1 101 ? 17.965 9.274 -23.117 1.00 59.84 101 TRP A CA 1
ATOM 841 C C . TRP A 1 101 ? 18.494 8.166 -24.043 1.00 59.84 101 TRP A C 1
ATOM 843 O O . TRP A 1 101 ? 19.537 8.346 -24.667 1.00 59.84 101 TRP A O 1
ATOM 853 N N . ASP A 1 102 ? 17.769 7.053 -24.186 1.00 55.78 102 ASP A N 1
ATOM 854 C CA . ASP A 1 102 ? 18.293 5.836 -24.828 1.00 55.78 102 ASP A CA 1
ATOM 855 C C . ASP A 1 102 ? 17.950 5.677 -26.325 1.00 55.78 102 ASP A C 1
ATOM 857 O O . ASP A 1 102 ? 18.197 4.621 -26.906 1.00 55.78 102 ASP A O 1
ATOM 861 N N . ASN A 1 103 ? 17.392 6.701 -26.993 1.00 59.62 103 ASN A N 1
ATOM 862 C CA . ASN A 1 103 ? 16.911 6.633 -28.393 1.00 59.62 103 ASN A CA 1
ATOM 863 C C . ASN A 1 103 ? 15.927 5.469 -28.676 1.00 59.62 103 ASN A C 1
ATOM 865 O O . ASN A 1 103 ? 15.628 5.163 -29.836 1.00 59.62 103 ASN A O 1
ATOM 869 N N . GLN A 1 104 ? 15.407 4.817 -27.635 1.00 52.16 104 GLN A N 1
ATOM 870 C CA . GLN A 1 104 ? 14.429 3.746 -27.746 1.00 52.16 104 GLN A CA 1
ATOM 871 C C . GLN A 1 104 ? 13.063 4.356 -28.080 1.00 52.16 104 GLN A C 1
ATOM 873 O O . GLN A 1 104 ? 12.691 5.438 -27.628 1.00 52.16 104 GLN A O 1
ATOM 878 N N . ARG A 1 105 ? 12.321 3.689 -28.968 1.00 54.06 105 ARG A N 1
ATOM 879 C CA . ARG A 1 105 ? 11.023 4.171 -29.460 1.00 54.06 105 ARG A CA 1
ATOM 880 C C . ARG A 1 105 ? 10.044 4.323 -28.287 1.00 54.06 105 ARG A C 1
ATOM 882 O O . ARG A 1 105 ? 9.905 3.390 -27.504 1.00 54.06 105 ARG A O 1
ATOM 889 N N . LEU A 1 106 ? 9.300 5.437 -28.283 1.00 53.25 106 LEU A N 1
ATOM 890 C CA . LEU A 1 106 ? 8.271 5.929 -27.334 1.00 53.25 106 LEU A CA 1
ATOM 891 C C . LEU A 1 106 ? 7.222 4.926 -26.780 1.00 53.25 106 LEU A C 1
ATOM 893 O O . LEU A 1 106 ? 6.320 5.317 -26.036 1.00 53.25 106 LEU A O 1
ATOM 897 N N . ASN A 1 107 ? 7.268 3.654 -27.168 1.00 58.31 107 ASN A N 1
ATOM 898 C CA . ASN A 1 107 ? 6.274 2.640 -26.838 1.00 58.31 107 ASN A CA 1
ATOM 899 C C . ASN A 1 107 ? 6.305 2.259 -25.346 1.00 58.31 107 ASN A C 1
ATOM 901 O O . ASN A 1 107 ? 5.250 2.012 -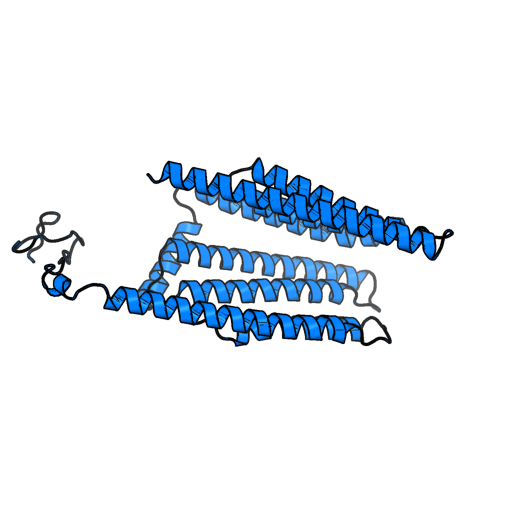24.762 1.00 58.31 107 ASN A O 1
ATOM 905 N N . TRP A 1 108 ? 7.476 2.283 -24.700 1.00 57.50 108 TRP A N 1
ATOM 906 C CA . TRP A 1 108 ? 7.618 1.922 -23.283 1.00 57.50 108 TRP A CA 1
ATOM 907 C C . TRP A 1 108 ? 6.962 2.938 -22.341 1.00 57.50 108 TRP A C 1
ATOM 909 O O . TRP A 1 108 ? 6.319 2.553 -21.359 1.00 57.50 108 TRP A O 1
ATOM 919 N N . ILE A 1 109 ? 7.013 4.229 -22.685 1.00 57.38 109 ILE A N 1
ATOM 920 C CA . ILE A 1 109 ? 6.317 5.304 -21.962 1.00 57.38 109 ILE A CA 1
ATOM 921 C C . ILE A 1 109 ? 4.806 5.048 -21.853 1.00 57.38 109 ILE A C 1
ATOM 923 O O . ILE A 1 109 ? 4.230 5.249 -20.780 1.00 57.38 109 ILE A O 1
ATOM 927 N N . ILE A 1 110 ? 4.149 4.574 -22.917 1.00 60.28 110 ILE A N 1
ATOM 928 C CA . ILE A 1 110 ? 2.705 4.280 -22.883 1.00 60.28 110 ILE A CA 1
ATOM 929 C C . ILE A 1 110 ? 2.422 3.146 -21.889 1.00 60.28 110 ILE A C 1
ATOM 931 O O . ILE A 1 110 ? 1.483 3.241 -21.093 1.00 60.28 110 ILE A O 1
ATOM 935 N N . PHE A 1 111 ? 3.271 2.115 -21.866 1.00 59.94 111 PHE A N 1
ATOM 936 C CA . PHE A 1 111 ? 3.132 0.982 -20.950 1.00 59.94 111 PHE A CA 1
ATOM 937 C C . PHE A 1 111 ? 3.387 1.344 -19.485 1.00 59.94 111 PHE A C 1
ATOM 939 O O . PHE A 1 111 ? 2.822 0.702 -18.604 1.00 59.94 111 PHE A O 1
ATOM 946 N N . ALA A 1 112 ? 4.161 2.392 -19.203 1.00 60.06 112 ALA A N 1
ATOM 947 C CA . ALA A 1 112 ? 4.358 2.901 -17.847 1.00 60.06 112 ALA A CA 1
ATOM 948 C C . ALA A 1 112 ? 3.251 3.875 -17.409 1.00 60.06 112 ALA A C 1
ATOM 950 O O . ALA A 1 112 ? 2.721 3.774 -16.301 1.00 60.06 112 ALA A O 1
ATOM 951 N N . ILE A 1 113 ? 2.875 4.826 -18.268 1.00 66.44 113 ILE A N 1
ATOM 952 C CA . ILE A 1 113 ? 1.932 5.894 -17.917 1.00 66.44 113 ILE A CA 1
ATOM 953 C C . ILE A 1 113 ? 0.506 5.358 -17.780 1.00 66.44 113 ILE A C 1
ATOM 955 O O . ILE A 1 113 ? -0.184 5.725 -16.828 1.00 66.44 113 ILE A O 1
ATOM 959 N N . VAL A 1 114 ? 0.052 4.485 -18.686 1.00 67.06 114 VAL A N 1
ATOM 960 C CA . VAL A 1 114 ? -1.341 4.007 -18.687 1.00 67.06 114 VAL A CA 1
ATOM 961 C C . VAL A 1 114 ? -1.702 3.285 -17.377 1.00 67.06 114 VAL A C 1
ATOM 963 O O . VAL A 1 114 ? -2.681 3.689 -16.741 1.00 67.06 114 VAL A O 1
ATOM 966 N N . PRO A 1 115 ? -0.924 2.301 -16.878 1.00 62.91 115 PRO A N 1
ATOM 967 C CA . PRO A 1 115 ? -1.205 1.666 -15.589 1.00 62.91 115 PRO A CA 1
ATOM 968 C C . PRO A 1 115 ? -1.179 2.648 -14.414 1.00 62.91 115 PRO A C 1
ATOM 970 O O . PRO A 1 115 ? -1.996 2.547 -13.497 1.00 62.91 115 PRO A O 1
ATOM 973 N N . LEU A 1 116 ? -0.275 3.629 -14.446 1.00 64.94 116 LEU A N 1
ATOM 974 C CA . LEU A 1 116 ? -0.137 4.635 -13.395 1.00 64.94 116 LEU A CA 1
ATOM 975 C C . LEU A 1 116 ? -1.335 5.598 -13.349 1.00 64.94 116 LEU A C 1
ATOM 977 O O . LEU A 1 116 ? -1.831 5.912 -12.263 1.00 64.94 116 LEU A O 1
ATOM 981 N N . VAL A 1 117 ? -1.864 6.000 -14.507 1.00 69.81 117 VAL A N 1
ATOM 982 C CA . VAL A 1 117 ? -3.103 6.786 -14.610 1.00 69.81 117 VAL A CA 1
ATOM 983 C C . VAL A 1 117 ? -4.312 5.969 -14.142 1.00 69.81 117 VAL A C 1
ATOM 985 O O . VAL A 1 117 ? -5.150 6.486 -13.401 1.00 69.81 117 VAL A O 1
ATOM 988 N N . LEU A 1 118 ? -4.392 4.682 -14.497 1.00 67.25 118 LEU A N 1
ATOM 989 C CA . LEU A 1 118 ? -5.474 3.798 -14.047 1.00 67.25 118 LEU A CA 1
ATOM 990 C C . LEU A 1 118 ? -5.482 3.620 -12.522 1.00 67.25 118 LEU A C 1
ATOM 992 O O . LEU A 1 118 ? -6.545 3.699 -11.901 1.00 67.25 118 LEU A O 1
ATOM 996 N N . ILE A 1 119 ? -4.308 3.458 -11.900 1.00 67.44 119 ILE A N 1
ATOM 997 C CA . ILE A 1 119 ? -4.165 3.434 -10.435 1.00 67.44 119 ILE A CA 1
ATOM 998 C C . ILE A 1 119 ? -4.726 4.721 -9.821 1.00 67.44 119 ILE A C 1
ATOM 1000 O O . ILE A 1 119 ? -5.479 4.671 -8.843 1.00 67.44 119 ILE A O 1
ATOM 1004 N N . TRP A 1 120 ? -4.391 5.868 -10.409 1.00 69.81 120 TRP A N 1
ATOM 1005 C CA . TRP A 1 120 ? -4.843 7.184 -9.968 1.00 69.81 120 TRP A CA 1
ATOM 1006 C C . TRP A 1 120 ? -6.358 7.347 -10.027 1.00 69.81 120 TRP A C 1
ATOM 1008 O O . TRP A 1 120 ? -6.981 7.706 -9.024 1.00 69.81 120 TRP A O 1
ATOM 1018 N N . ILE A 1 121 ? -6.949 7.062 -11.190 1.00 73.81 121 ILE A N 1
ATOM 1019 C CA . ILE A 1 121 ? -8.395 7.141 -11.410 1.00 73.81 121 ILE A CA 1
ATOM 1020 C C . ILE A 1 121 ? -9.104 6.247 -10.399 1.00 73.81 121 ILE A C 1
ATOM 1022 O O . ILE A 1 121 ? -10.043 6.680 -9.732 1.00 73.81 121 ILE A O 1
ATOM 1026 N N . ASN A 1 122 ? -8.610 5.028 -10.207 1.00 72.25 122 ASN A N 1
ATOM 1027 C CA . ASN A 1 122 ? -9.168 4.120 -9.227 1.00 72.25 122 ASN A CA 1
ATOM 1028 C C . ASN A 1 122 ? -9.087 4.670 -7.787 1.00 72.25 122 ASN A C 1
ATOM 1030 O O . ASN A 1 122 ? -10.073 4.623 -7.048 1.00 72.25 122 ASN A O 1
ATOM 1034 N N . HIS A 1 123 ? -7.936 5.203 -7.368 1.00 68.69 123 HIS A N 1
ATOM 1035 C CA . HIS A 1 123 ? -7.794 5.780 -6.031 1.00 68.69 123 HIS A CA 1
ATOM 1036 C C . HIS A 1 123 ? -8.722 6.983 -5.829 1.00 68.69 123 HIS A C 1
ATOM 1038 O O . HIS A 1 123 ? -9.295 7.145 -4.747 1.00 68.69 123 HIS A O 1
ATOM 1044 N N . LEU A 1 124 ? -8.914 7.795 -6.871 1.00 74.25 124 LEU A N 1
ATOM 1045 C CA . LEU A 1 124 ? -9.850 8.911 -6.869 1.00 74.25 124 LEU A CA 1
ATOM 1046 C C . LEU A 1 124 ? -11.304 8.428 -6.762 1.00 74.25 124 LEU A C 1
ATOM 1048 O O . LEU A 1 124 ? -12.054 8.962 -5.945 1.00 74.25 124 LEU A O 1
ATOM 1052 N N . ILE A 1 125 ? -11.697 7.399 -7.519 1.00 76.12 125 ILE A N 1
ATOM 1053 C CA . ILE A 1 125 ? -13.033 6.784 -7.444 1.00 76.12 125 ILE A CA 1
ATOM 1054 C C . ILE A 1 125 ? -13.285 6.237 -6.039 1.00 76.12 125 ILE A C 1
ATOM 1056 O O . ILE A 1 125 ? -14.317 6.538 -5.434 1.00 76.12 125 ILE A O 1
ATOM 1060 N N . LEU A 1 126 ? -12.333 5.486 -5.480 1.00 70.19 126 LEU A N 1
ATOM 1061 C CA . LEU A 1 126 ? -12.450 4.944 -4.130 1.00 70.19 126 LEU A CA 1
ATOM 1062 C C . LEU A 1 126 ? -12.575 6.063 -3.089 1.00 70.19 126 LEU A C 1
ATOM 1064 O O . LEU A 1 126 ? -13.392 5.976 -2.171 1.00 70.19 126 LEU A O 1
ATOM 1068 N N . TYR A 1 127 ? -11.805 7.140 -3.249 1.00 72.50 127 TYR A N 1
ATOM 1069 C CA . TYR A 1 127 ? -11.895 8.314 -2.390 1.00 72.50 127 TYR A CA 1
ATOM 1070 C C . TYR A 1 127 ? -13.273 8.982 -2.471 1.00 72.50 127 TYR A C 1
ATOM 1072 O O . TYR A 1 127 ? -13.886 9.250 -1.436 1.00 72.50 127 TYR A O 1
ATOM 1080 N N . GLN A 1 128 ? -13.785 9.220 -3.681 1.00 76.25 128 GLN A N 1
ATOM 1081 C CA . GLN A 1 128 ? -15.113 9.800 -3.894 1.00 76.25 128 GLN A CA 1
ATOM 1082 C C . GLN A 1 128 ? -16.204 8.911 -3.292 1.00 76.25 128 GLN A C 1
ATOM 1084 O O . GLN A 1 128 ? -17.117 9.415 -2.637 1.00 76.25 128 GLN A O 1
ATOM 1089 N N . PHE A 1 129 ? -16.077 7.589 -3.435 1.00 72.94 129 PHE A N 1
ATOM 1090 C CA . PHE A 1 129 ? -16.989 6.625 -2.831 1.00 72.94 129 PHE A CA 1
ATOM 1091 C C . PHE A 1 129 ? -16.991 6.736 -1.303 1.00 72.94 129 PHE A C 1
ATOM 1093 O O . PHE A 1 129 ? -18.055 6.897 -0.709 1.00 72.94 129 PHE A O 1
ATOM 1100 N N . ILE A 1 130 ? -15.814 6.739 -0.665 1.00 69.19 130 ILE A N 1
ATOM 1101 C CA . ILE A 1 130 ? -15.684 6.883 0.794 1.00 69.19 130 ILE A CA 1
ATOM 1102 C C . ILE A 1 130 ? -16.261 8.228 1.259 1.00 69.19 130 ILE A C 1
ATOM 1104 O O . ILE A 1 130 ? -17.075 8.256 2.182 1.00 69.19 130 ILE A O 1
ATOM 1108 N N . LYS A 1 131 ? -15.908 9.334 0.596 1.00 70.19 131 LYS A N 1
ATOM 1109 C CA . LYS A 1 131 ? -16.363 10.683 0.961 1.00 70.19 131 LYS A CA 1
ATOM 1110 C C . LYS A 1 131 ? -17.878 10.846 0.824 1.00 70.19 131 LYS A C 1
ATOM 1112 O O . LYS A 1 131 ? -18.523 11.378 1.724 1.00 70.19 131 LYS A O 1
ATOM 1117 N N . LYS A 1 132 ? -18.460 10.375 -0.284 1.00 73.62 132 LYS A N 1
ATOM 1118 C CA . LYS A 1 132 ? -19.916 10.393 -0.502 1.00 73.62 132 LYS A CA 1
ATOM 1119 C C . LYS A 1 132 ? -20.635 9.574 0.567 1.00 73.62 132 LYS A C 1
ATOM 1121 O O . LYS A 1 132 ? -21.690 9.977 1.048 1.00 73.62 132 LYS A O 1
ATOM 1126 N N . SER A 1 133 ? -20.031 8.456 0.966 1.00 64.75 133 SER A N 1
ATOM 1127 C CA . SER A 1 133 ? -20.546 7.602 2.027 1.00 64.75 133 SER A CA 1
ATOM 1128 C C . SER A 1 133 ? -20.619 8.362 3.365 1.00 64.75 133 SER A C 1
ATOM 1130 O O . SER A 1 133 ? -21.681 8.377 3.981 1.00 64.75 133 SER A O 1
ATOM 1132 N N . GLU A 1 134 ? -19.574 9.108 3.744 1.00 67.56 134 GLU A N 1
ATOM 1133 C CA . GLU A 1 134 ? -19.545 9.900 4.986 1.00 67.56 134 GLU A CA 1
ATOM 1134 C C . GLU A 1 134 ? -20.566 11.046 5.010 1.00 67.56 134 GLU A C 1
ATOM 1136 O O . GLU A 1 134 ? -21.181 11.289 6.044 1.00 67.56 134 GLU A O 1
ATOM 1141 N N . LEU A 1 135 ? -20.781 11.731 3.882 1.00 73.25 135 LEU A N 1
ATOM 1142 C CA . LEU A 1 135 ? -21.704 12.873 3.808 1.00 73.25 135 LEU A CA 1
ATOM 1143 C C . LEU A 1 135 ? -23.186 12.472 3.887 1.00 73.25 135 LEU A C 1
ATOM 1145 O O . LEU A 1 135 ? -24.016 13.278 4.289 1.00 73.25 135 LEU A O 1
ATOM 1149 N N . SER A 1 136 ? -23.527 11.239 3.505 1.00 74.25 136 SER A N 1
ATOM 1150 C CA . SER A 1 136 ? -24.923 10.788 3.392 1.00 74.25 136 SER A CA 1
ATOM 1151 C C . SER A 1 136 ? -25.589 10.361 4.710 1.00 74.25 136 SER A C 1
ATOM 1153 O O . SER A 1 136 ? -26.780 10.062 4.710 1.00 74.25 136 SER A O 1
ATOM 1155 N N . GLY A 1 137 ? -24.853 10.271 5.826 1.00 63.81 137 GLY A N 1
ATOM 1156 C CA . GLY A 1 137 ? -25.387 9.904 7.153 1.00 63.81 137 GLY A CA 1
ATOM 1157 C C . GLY A 1 137 ? -25.922 8.465 7.309 1.00 63.81 137 GLY A C 1
ATOM 1158 O O . GLY A 1 137 ? -26.073 7.993 8.432 1.00 63.81 137 GLY A O 1
ATOM 1159 N N . LYS A 1 138 ? -26.170 7.743 6.210 1.00 67.69 138 LYS A N 1
ATOM 1160 C CA . LYS A 1 138 ? -26.485 6.305 6.149 1.00 67.69 138 LYS A CA 1
ATOM 1161 C C . LYS A 1 138 ? -25.653 5.663 5.052 1.00 67.69 138 LYS A C 1
ATOM 1163 O O . LYS A 1 138 ? -26.136 5.353 3.961 1.00 67.69 138 LYS A O 1
ATOM 1168 N N . SER A 1 139 ? -24.367 5.501 5.320 1.00 76.25 139 SER A N 1
ATOM 1169 C CA . SER A 1 139 ? -23.471 4.989 4.304 1.00 76.25 139 SER A CA 1
ATOM 1170 C C . SER A 1 139 ? -23.707 3.488 4.087 1.00 76.25 139 SER A C 1
ATOM 1172 O O . SER A 1 139 ? -23.904 2.723 5.033 1.00 76.25 139 SER A O 1
ATOM 1174 N N . ARG A 1 140 ? -23.633 3.013 2.834 1.00 83.88 140 ARG A N 1
ATOM 1175 C CA . ARG A 1 140 ? -23.605 1.564 2.529 1.00 83.88 140 ARG A CA 1
ATOM 1176 C C . ARG A 1 140 ? -22.485 0.854 3.310 1.00 83.88 140 ARG A C 1
ATOM 1178 O O . ARG A 1 140 ? -22.606 -0.329 3.622 1.00 83.88 140 ARG A O 1
ATOM 1185 N N . LEU A 1 141 ? -21.422 1.593 3.643 1.00 85.44 141 LEU A N 1
ATOM 1186 C CA . LEU A 1 141 ? -20.328 1.150 4.497 1.00 85.44 141 LEU A CA 1
ATOM 1187 C C . LEU A 1 141 ? -20.792 0.885 5.935 1.00 85.44 141 LEU A C 1
ATOM 1189 O O . LEU A 1 141 ? -20.426 -0.156 6.467 1.00 85.44 141 LEU A O 1
ATOM 1193 N N . ASP A 1 142 ? -21.628 1.733 6.536 1.00 89.00 142 ASP A N 1
ATOM 1194 C CA . ASP A 1 142 ? -22.125 1.540 7.907 1.00 89.00 142 ASP A CA 1
ATOM 1195 C C . ASP A 1 142 ? -22.919 0.238 8.020 1.00 89.00 142 ASP A C 1
ATOM 1197 O O . ASP A 1 142 ? -22.704 -0.531 8.949 1.00 89.00 142 ASP A O 1
ATOM 1201 N N . GLY A 1 143 ? -23.730 -0.096 7.010 1.00 91.25 143 GLY A N 1
ATOM 1202 C CA . GLY A 1 143 ? -24.422 -1.387 6.960 1.00 91.25 143 GLY A CA 1
ATOM 1203 C C . GLY A 1 143 ? -23.472 -2.592 6.873 1.00 91.25 143 GLY A C 1
ATOM 1204 O O . GLY A 1 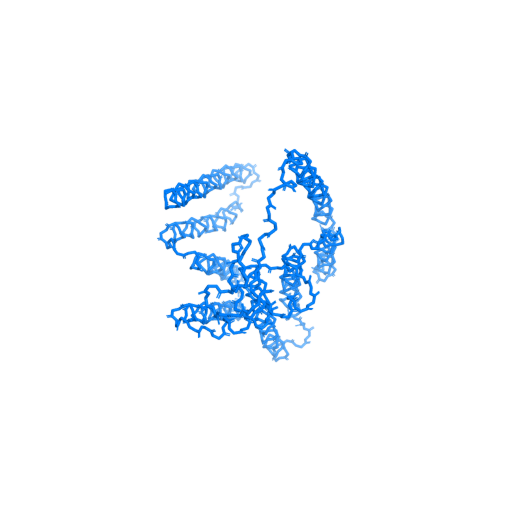143 ? -23.740 -3.637 7.463 1.00 91.25 143 GLY A O 1
ATOM 1205 N N . ILE A 1 144 ? -22.345 -2.474 6.159 1.00 93.00 144 ILE A N 1
ATOM 1206 C CA . ILE A 1 144 ? -21.315 -3.530 6.111 1.00 93.00 144 ILE A CA 1
ATOM 1207 C C . ILE A 1 144 ? -20.583 -3.624 7.456 1.00 93.00 144 ILE A C 1
ATOM 1209 O O . ILE A 1 144 ? -20.328 -4.729 7.931 1.00 93.00 144 ILE A O 1
ATOM 1213 N N . VAL A 1 145 ? -20.252 -2.481 8.060 1.00 93.56 145 VAL A N 1
ATOM 1214 C CA . VAL A 1 145 ? -19.575 -2.397 9.360 1.00 93.56 145 VAL A CA 1
ATOM 1215 C C . VAL A 1 145 ? -20.442 -2.989 10.459 1.00 93.56 145 VAL A C 1
ATOM 1217 O O . VAL A 1 145 ? -19.937 -3.787 11.237 1.00 93.56 145 VAL A O 1
ATOM 1220 N N . GLU A 1 146 ? -21.732 -2.671 10.478 1.00 94.19 146 GLU A N 1
ATOM 1221 C CA . GLU A 1 146 ? -22.680 -3.173 11.468 1.00 94.19 146 GLU A CA 1
ATOM 1222 C C . GLU A 1 146 ? -22.885 -4.687 11.335 1.00 94.19 146 GLU A C 1
ATOM 1224 O O . GLU A 1 146 ? -22.847 -5.411 12.328 1.00 94.19 146 GLU A O 1
ATOM 1229 N N . ARG A 1 147 ? -23.009 -5.214 10.106 1.00 95.56 147 ARG A N 1
ATOM 1230 C CA . ARG A 1 147 ? -23.057 -6.672 9.879 1.00 95.56 147 ARG A CA 1
ATOM 1231 C C . ARG A 1 147 ? -21.795 -7.375 10.375 1.00 95.56 147 ARG A C 1
ATOM 1233 O O . ARG A 1 147 ? -21.885 -8.414 11.022 1.00 95.56 147 ARG A O 1
ATOM 1240 N N . GLU A 1 148 ? -20.623 -6.817 10.080 1.00 95.81 148 GLU A N 1
ATOM 1241 C CA . GLU A 1 148 ? -19.348 -7.392 10.517 1.00 95.81 148 GLU A CA 1
ATOM 1242 C C . GLU A 1 148 ? -19.172 -7.288 12.044 1.00 95.81 148 GLU A C 1
ATOM 1244 O O . GLU A 1 148 ? -18.684 -8.220 12.677 1.00 95.81 148 GLU A O 1
ATOM 1249 N N . TYR A 1 149 ? -19.615 -6.182 12.645 1.00 95.31 149 TYR A N 1
ATOM 1250 C CA . TYR A 1 149 ? -19.588 -5.958 14.090 1.00 95.31 149 TYR A CA 1
ATOM 1251 C C . TYR A 1 149 ? -20.472 -6.975 14.813 1.00 95.31 149 TYR A C 1
ATOM 1253 O O . TYR A 1 149 ? -20.010 -7.654 15.730 1.00 95.31 149 TYR A O 1
ATOM 1261 N N . ASN A 1 150 ? -21.710 -7.149 14.343 1.00 95.44 150 ASN A N 1
ATOM 1262 C CA . ASN A 1 150 ? -22.641 -8.126 14.897 1.00 95.44 150 ASN A CA 1
ATOM 1263 C C . ASN A 1 150 ? -22.139 -9.559 14.723 1.00 95.44 150 ASN A C 1
ATOM 1265 O O . ASN A 1 150 ? -22.266 -10.357 15.647 1.00 95.44 150 ASN A O 1
ATOM 1269 N N . LYS A 1 151 ? -21.479 -9.873 13.601 1.00 96.56 151 LYS A N 1
ATOM 1270 C CA . LYS A 1 151 ? -20.798 -11.161 13.425 1.00 96.56 151 LYS A CA 1
ATOM 1271 C C . LYS A 1 151 ? -19.750 -11.405 14.517 1.00 96.56 151 LYS A C 1
ATOM 1273 O O . LYS A 1 151 ? -19.807 -12.435 15.181 1.00 96.56 151 LYS A O 1
ATOM 1278 N N . TYR A 1 152 ? -18.833 -10.462 14.753 1.00 93.88 152 TYR A N 1
ATOM 1279 C CA . TYR A 1 152 ? -17.821 -10.620 15.807 1.00 93.88 152 TYR A CA 1
ATOM 1280 C C . TYR A 1 152 ? -18.437 -10.714 17.205 1.00 93.88 152 TYR A C 1
ATOM 1282 O O . TYR A 1 152 ? -17.970 -11.504 18.024 1.00 93.88 152 TYR A O 1
ATOM 1290 N N . ARG A 1 153 ? -19.510 -9.959 17.461 1.00 93.44 153 ARG A N 1
ATOM 1291 C CA . ARG A 1 153 ? -20.254 -10.014 18.721 1.00 93.44 153 ARG A CA 1
ATOM 1292 C C . ARG A 1 153 ? -20.902 -11.383 18.952 1.00 93.44 153 ARG A C 1
ATOM 1294 O O . ARG A 1 153 ? -20.799 -11.901 20.059 1.00 93.44 153 ARG A O 1
ATOM 1301 N N . MET A 1 154 ? -21.528 -11.975 17.931 1.00 93.94 154 MET A N 1
ATOM 1302 C CA . MET A 1 154 ? -22.119 -13.321 18.009 1.00 93.94 154 MET A CA 1
ATOM 1303 C C . MET A 1 154 ? -21.059 -14.412 18.210 1.00 93.94 154 MET A C 1
ATOM 1305 O O . MET A 1 154 ? -21.305 -15.376 18.922 1.00 93.94 154 MET A O 1
ATOM 1309 N N . GLU A 1 155 ? -19.856 -14.231 17.660 1.00 94.88 155 GLU A N 1
ATOM 1310 C CA . GLU A 1 155 ? -18.698 -15.106 17.907 1.00 94.88 155 GLU A CA 1
ATOM 1311 C C . GLU A 1 155 ? -18.068 -14.914 19.308 1.00 94.88 155 GLU A C 1
ATOM 1313 O O . GLU A 1 155 ? -17.025 -15.496 19.600 1.00 94.88 155 GLU A O 1
ATOM 1318 N N . GLY A 1 156 ? -18.642 -14.065 20.171 1.00 91.81 156 GLY A N 1
ATOM 1319 C CA . GLY A 1 156 ? -18.110 -13.770 21.505 1.00 91.81 156 GLY A CA 1
ATOM 1320 C C . GLY A 1 156 ? -16.817 -12.944 21.500 1.00 91.81 156 GLY A C 1
ATOM 1321 O O . GLY A 1 156 ? -16.134 -12.855 22.522 1.00 91.81 156 GLY A O 1
ATOM 1322 N N . ARG A 1 157 ? -16.449 -12.326 20.369 1.00 90.88 157 ARG A N 1
ATOM 1323 C CA . ARG A 1 157 ? -15.225 -11.522 20.255 1.00 90.88 157 ARG A CA 1
ATOM 1324 C C . ARG A 1 157 ? -15.482 -10.076 20.673 1.00 90.88 157 ARG A C 1
ATOM 1326 O O . ARG A 1 157 ? -16.313 -9.378 20.095 1.00 90.88 157 ARG A O 1
ATOM 1333 N N . ALA A 1 158 ? -14.701 -9.590 21.634 1.00 88.44 158 ALA A N 1
ATOM 1334 C CA . ALA A 1 158 ? -14.741 -8.196 22.066 1.00 88.44 158 ALA A CA 1
ATOM 1335 C C . ALA A 1 158 ? -13.976 -7.291 21.081 1.00 88.44 158 ALA A C 1
ATOM 1337 O O . ALA A 1 158 ? -12.763 -7.118 21.188 1.00 88.44 158 ALA A O 1
ATOM 1338 N N . ILE A 1 159 ? -14.687 -6.692 20.125 1.00 91.69 159 ILE A N 1
ATOM 1339 C CA . ILE A 1 159 ? -14.164 -5.660 19.217 1.00 91.69 159 ILE A CA 1
ATOM 1340 C C . ILE A 1 159 ? -15.052 -4.419 19.289 1.00 91.69 159 ILE A C 1
ATOM 1342 O O . ILE A 1 159 ? -16.262 -4.529 19.431 1.00 91.69 159 ILE A O 1
ATOM 1346 N N . SER A 1 160 ? -14.473 -3.222 19.201 1.00 90.56 160 SER A N 1
ATOM 1347 C CA . SER A 1 160 ? -15.255 -1.982 19.167 1.00 90.56 160 SER A CA 1
ATOM 1348 C C . SER A 1 160 ? -15.727 -1.647 17.747 1.00 90.56 160 SER A C 1
ATOM 1350 O O . SER A 1 160 ? -15.089 -2.019 16.755 1.00 90.56 160 SER A O 1
ATOM 1352 N N . LEU A 1 161 ? -16.821 -0.891 17.626 1.00 90.06 161 LEU A N 1
ATOM 1353 C CA . LEU A 1 161 ? -17.336 -0.439 16.328 1.00 90.06 161 LEU A CA 1
ATOM 1354 C C . LEU A 1 161 ? -16.284 0.341 15.499 1.00 90.06 161 LEU A C 1
ATOM 1356 O O . LEU A 1 161 ? -16.115 0.025 14.319 1.00 90.06 161 LEU A O 1
ATOM 1360 N N . PRO A 1 162 ? -15.479 1.268 16.072 1.00 87.75 162 PRO A N 1
ATOM 1361 C CA . PRO A 1 162 ? -14.416 1.947 15.321 1.00 87.75 162 PRO A CA 1
ATOM 1362 C C . PRO A 1 162 ? -13.329 1.001 14.789 1.00 87.75 162 PRO A C 1
ATOM 1364 O O . PRO A 1 162 ? -12.830 1.186 13.677 1.00 87.75 162 PRO A O 1
ATOM 1367 N N . LEU A 1 163 ? -12.960 -0.030 15.560 1.00 88.88 163 LEU A N 1
ATOM 1368 C CA . LEU A 1 163 ? -12.003 -1.046 15.113 1.00 88.88 163 LEU A CA 1
ATOM 1369 C C . LEU A 1 163 ? -12.595 -1.905 13.997 1.00 88.88 163 LEU A C 1
ATOM 1371 O O . LEU A 1 163 ? -11.918 -2.168 13.005 1.00 88.88 163 LEU A O 1
ATOM 1375 N N . THR A 1 164 ? -13.870 -2.270 14.114 1.00 91.94 164 THR A N 1
ATOM 1376 C CA . THR A 1 164 ? -14.584 -3.002 13.064 1.00 91.94 164 THR A CA 1
ATOM 1377 C C . THR A 1 164 ? -14.623 -2.198 11.768 1.00 91.94 164 THR A C 1
ATOM 1379 O O . THR A 1 164 ? -14.260 -2.721 10.714 1.00 91.94 164 THR A O 1
ATOM 1382 N N . LYS A 1 165 ? -14.943 -0.897 11.844 1.00 90.06 165 LYS A N 1
ATOM 1383 C CA . LYS A 1 165 ? -14.884 0.018 10.695 1.00 90.06 165 LYS A CA 1
ATOM 1384 C C . LYS A 1 165 ? -13.506 0.001 10.038 1.00 90.06 165 LYS A C 1
ATOM 1386 O O . LYS A 1 165 ? -13.407 -0.166 8.824 1.00 90.06 165 LYS A O 1
ATOM 1391 N N . LYS A 1 166 ? -12.434 0.076 10.832 1.00 87.12 166 LYS A N 1
ATOM 1392 C CA . LYS A 1 166 ? -11.054 -0.004 10.330 1.00 87.12 166 LYS A CA 1
ATOM 1393 C C . LYS A 1 166 ? -10.755 -1.336 9.631 1.00 87.12 166 LYS A C 1
ATOM 1395 O O . LYS A 1 166 ? -10.109 -1.333 8.583 1.00 87.12 166 LYS A O 1
ATOM 1400 N N . VAL A 1 167 ? -11.195 -2.468 10.182 1.00 90.94 167 VAL A N 1
ATOM 1401 C CA . VAL A 1 167 ? -11.003 -3.795 9.567 1.00 90.94 167 VAL A CA 1
ATOM 1402 C C . VAL A 1 167 ? -11.749 -3.887 8.236 1.00 90.94 167 VAL A C 1
ATOM 1404 O O . VAL A 1 167 ? -11.161 -4.294 7.235 1.00 90.94 167 VAL A O 1
ATOM 1407 N N . VAL A 1 168 ? -13.011 -3.458 8.199 1.00 91.62 168 VAL A N 1
ATOM 1408 C CA . VAL A 1 168 ? -13.836 -3.467 6.984 1.00 91.62 168 VAL A CA 1
ATOM 1409 C C . VAL A 1 168 ? -13.239 -2.571 5.902 1.00 91.62 168 VAL A C 1
ATOM 1411 O O . VAL A 1 168 ? -13.111 -3.012 4.763 1.00 91.62 168 VAL A O 1
ATOM 1414 N N . MET A 1 169 ? -12.797 -1.359 6.246 1.00 86.94 169 MET A N 1
ATOM 1415 C CA . MET A 1 169 ? -12.153 -0.456 5.285 1.00 86.94 169 MET A CA 1
ATOM 1416 C C . MET A 1 169 ? -10.890 -1.069 4.674 1.00 86.94 169 MET A C 1
ATOM 1418 O O . MET A 1 169 ? -10.725 -1.021 3.460 1.00 86.94 169 MET A O 1
ATOM 1422 N N . ASN A 1 170 ? -10.023 -1.689 5.483 1.00 86.12 170 ASN A N 1
ATOM 1423 C CA . ASN A 1 170 ? -8.818 -2.342 4.957 1.00 86.12 170 ASN A CA 1
ATOM 1424 C C . ASN A 1 170 ? -9.146 -3.556 4.074 1.00 86.12 170 ASN A C 1
ATOM 1426 O O . ASN A 1 170 ? -8.448 -3.786 3.092 1.00 86.12 170 ASN A O 1
ATOM 1430 N N . ARG A 1 171 ? -10.222 -4.301 4.375 1.00 92.94 171 ARG A N 1
ATOM 1431 C CA . ARG A 1 171 ? -10.704 -5.390 3.509 1.00 92.94 171 ARG A CA 1
ATOM 1432 C C . ARG A 1 171 ? -11.141 -4.863 2.144 1.00 92.94 171 ARG A C 1
ATOM 1434 O O . ARG A 1 171 ? -10.729 -5.413 1.131 1.00 92.94 171 ARG A O 1
ATOM 1441 N N . LEU A 1 172 ? -11.957 -3.808 2.123 1.00 87.94 172 LEU A N 1
ATOM 1442 C CA . LEU A 1 172 ? -12.447 -3.202 0.880 1.00 87.94 172 LEU A CA 1
ATOM 1443 C C . LEU A 1 172 ? -11.300 -2.604 0.059 1.00 87.94 172 LEU A C 1
ATOM 1445 O O . LEU A 1 172 ? -11.248 -2.794 -1.151 1.00 87.94 172 LEU A O 1
ATOM 1449 N N . LEU A 1 173 ? -10.348 -1.941 0.725 1.00 84.81 173 LEU A N 1
ATOM 1450 C CA . LEU A 1 173 ? -9.114 -1.470 0.099 1.00 84.81 173 LEU A CA 1
ATOM 1451 C C . LEU A 1 173 ? -8.364 -2.630 -0.561 1.00 84.81 173 LEU A C 1
ATOM 1453 O O . LEU A 1 173 ? -8.051 -2.540 -1.741 1.00 84.81 173 LEU A O 1
ATOM 1457 N N . LEU A 1 174 ? -8.116 -3.726 0.160 1.00 88.38 174 LEU A N 1
ATOM 1458 C CA . LEU A 1 174 ? -7.414 -4.891 -0.382 1.00 88.38 174 LEU A CA 1
ATOM 1459 C C . LEU A 1 174 ? -8.150 -5.510 -1.580 1.00 88.38 174 LEU A C 1
ATOM 1461 O O . LEU A 1 174 ? -7.522 -5.781 -2.597 1.00 88.38 174 LEU A O 1
ATOM 1465 N N . GLN A 1 175 ? -9.471 -5.689 -1.487 1.00 90.75 175 GLN A N 1
ATOM 1466 C CA . GLN A 1 175 ? -10.291 -6.202 -2.593 1.00 90.75 175 GLN A CA 1
ATOM 1467 C C . GLN A 1 175 ? -10.169 -5.326 -3.842 1.00 90.75 175 GLN A C 1
ATOM 1469 O O . GLN A 1 175 ? -10.012 -5.846 -4.943 1.00 90.75 175 GLN A O 1
ATOM 1474 N N . ASN A 1 176 ? -10.178 -4.005 -3.661 1.00 84.38 176 ASN A N 1
ATOM 1475 C CA . ASN A 1 176 ? -9.996 -3.064 -4.755 1.00 84.38 176 ASN A CA 1
ATOM 1476 C C . ASN A 1 176 ? -8.618 -3.222 -5.416 1.00 84.38 176 ASN A C 1
ATOM 1478 O O . ASN A 1 176 ? -8.533 -3.342 -6.633 1.00 84.38 176 ASN A O 1
ATOM 1482 N N . HIS A 1 177 ? -7.548 -3.298 -4.616 1.00 83.06 177 HIS A N 1
ATOM 1483 C CA . HIS A 1 177 ? -6.189 -3.504 -5.128 1.00 83.06 177 HIS A CA 1
ATOM 1484 C C . HIS A 1 177 ? -6.060 -4.822 -5.904 1.00 83.06 177 HIS A C 1
ATOM 1486 O O . HIS A 1 177 ? -5.473 -4.822 -6.980 1.00 83.06 177 HIS A O 1
ATOM 1492 N N . ILE A 1 178 ? -6.652 -5.916 -5.409 1.00 91.75 178 ILE A N 1
ATOM 1493 C CA . ILE A 1 178 ? -6.662 -7.216 -6.102 1.00 91.75 178 ILE A CA 1
ATOM 1494 C C . ILE A 1 178 ? -7.375 -7.115 -7.457 1.00 91.75 178 ILE A C 1
ATOM 1496 O O . ILE A 1 178 ? -6.869 -7.625 -8.452 1.00 91.75 178 ILE A O 1
ATOM 1500 N N . MET A 1 179 ? -8.528 -6.444 -7.512 1.00 88.88 179 MET A N 1
ATOM 1501 C CA . MET A 1 179 ? -9.299 -6.284 -8.748 1.00 88.88 179 MET A CA 1
ATOM 1502 C C . MET A 1 179 ? -8.524 -5.494 -9.812 1.00 88.88 179 MET A C 1
ATOM 1504 O O . MET A 1 179 ? -8.463 -5.916 -10.963 1.00 88.88 179 MET A O 1
ATOM 1508 N N . ILE A 1 180 ? -7.893 -4.377 -9.434 1.00 82.31 180 ILE A N 1
ATOM 1509 C CA . ILE A 1 180 ? -7.088 -3.562 -10.364 1.00 82.31 180 ILE A CA 1
ATOM 1510 C C . ILE A 1 180 ? -5.849 -4.322 -10.799 1.00 82.31 180 ILE A C 1
ATOM 1512 O O . ILE A 1 180 ? -5.512 -4.307 -11.973 1.00 82.31 180 ILE A O 1
ATOM 1516 N N . TYR A 1 181 ? -5.182 -4.991 -9.858 1.00 86.12 181 TYR A N 1
ATOM 1517 C CA . TYR A 1 181 ? -4.039 -5.836 -10.158 1.00 86.12 181 TYR A CA 1
ATOM 1518 C C . TYR A 1 181 ? -4.406 -6.881 -11.216 1.00 86.12 181 TYR A C 1
ATOM 1520 O O . TYR A 1 181 ? -3.694 -7.012 -12.206 1.00 86.12 181 TYR A O 1
ATOM 1528 N N . ALA A 1 182 ? -5.537 -7.573 -11.059 1.00 91.94 182 ALA A N 1
ATOM 1529 C CA . ALA A 1 182 ? -6.001 -8.543 -12.044 1.00 91.94 182 ALA A CA 1
ATOM 1530 C C . ALA A 1 182 ? -6.300 -7.886 -13.403 1.00 91.94 182 ALA A C 1
ATOM 1532 O O . ALA A 1 182 ? -5.843 -8.380 -14.429 1.00 91.94 182 ALA A O 1
ATOM 1533 N N . ALA A 1 183 ? -7.009 -6.753 -13.414 1.00 84.81 183 ALA A N 1
ATOM 1534 C CA . ALA A 1 183 ? -7.367 -6.047 -14.645 1.00 84.81 183 ALA A CA 1
ATOM 1535 C C . ALA A 1 183 ? -6.138 -5.524 -15.411 1.00 84.81 183 ALA A C 1
ATOM 1537 O O . ALA A 1 183 ? -6.030 -5.726 -16.618 1.00 84.81 183 ALA A O 1
ATOM 1538 N N . VAL A 1 184 ? -5.195 -4.885 -14.711 1.00 81.56 184 VAL A N 1
ATOM 1539 C CA . VAL A 1 184 ? -3.969 -4.340 -15.308 1.00 81.56 184 VAL A CA 1
ATOM 1540 C C . VAL A 1 184 ? -3.077 -5.461 -15.826 1.00 81.56 184 VAL A C 1
ATOM 1542 O O . VAL A 1 184 ? -2.610 -5.369 -16.953 1.00 81.56 184 VAL A O 1
ATOM 1545 N N . ASN A 1 185 ? -2.860 -6.535 -15.064 1.00 85.88 185 ASN A N 1
ATOM 1546 C CA . ASN A 1 185 ? -1.988 -7.617 -15.530 1.00 85.88 185 ASN A CA 1
ATOM 1547 C C . ASN A 1 185 ? -2.613 -8.433 -16.662 1.00 85.88 185 ASN A C 1
ATOM 1549 O O . ASN A 1 185 ? -1.887 -8.874 -17.545 1.00 85.88 185 ASN A O 1
ATOM 1553 N N . LEU A 1 186 ? -3.942 -8.572 -16.698 1.00 92.25 186 LEU A N 1
ATOM 1554 C CA . LEU A 1 186 ? -4.629 -9.144 -17.856 1.00 92.25 186 LEU A CA 1
ATOM 1555 C C . LEU A 1 186 ? -4.425 -8.275 -19.106 1.00 92.25 186 LEU A C 1
ATOM 1557 O O . LEU A 1 186 ? -4.158 -8.797 -20.184 1.00 92.25 186 LEU A O 1
ATOM 1561 N N . PHE A 1 187 ? -4.501 -6.951 -18.963 1.00 83.94 187 PHE A N 1
ATOM 1562 C CA . PHE A 1 187 ? -4.191 -6.027 -20.051 1.00 83.94 187 PHE A CA 1
ATOM 1563 C C . PHE A 1 187 ? -2.729 -6.147 -20.507 1.00 83.94 187 PHE A C 1
ATOM 1565 O O . PHE A 1 187 ? -2.485 -6.327 -21.696 1.00 83.94 187 PHE A O 1
ATOM 1572 N N . LEU A 1 188 ? -1.763 -6.114 -19.580 1.00 82.25 188 LEU A N 1
ATOM 1573 C CA . LEU A 1 188 ? -0.337 -6.246 -19.903 1.00 82.25 188 LEU A CA 1
ATOM 1574 C C . LEU A 1 188 ? -0.015 -7.594 -20.557 1.00 82.25 188 LEU A C 1
ATOM 1576 O O . LEU A 1 188 ? 0.789 -7.632 -21.482 1.00 82.25 188 LEU A O 1
ATOM 1580 N N . PHE A 1 189 ? -0.678 -8.674 -20.135 1.00 92.50 189 PHE A N 1
ATOM 1581 C CA . PHE A 1 189 ? -0.590 -9.978 -20.787 1.00 92.50 189 PHE A CA 1
ATOM 1582 C C . PHE A 1 189 ? -0.985 -9.895 -22.264 1.00 92.50 189 PHE A C 1
ATOM 1584 O O . PHE A 1 189 ? -0.217 -10.328 -23.118 1.00 92.50 189 PHE A O 1
ATOM 1591 N N . PHE A 1 190 ? -2.144 -9.308 -22.584 1.00 91.88 190 PHE A N 1
ATOM 1592 C CA . PHE A 1 190 ? -2.578 -9.177 -23.977 1.00 91.88 190 PHE A CA 1
ATOM 1593 C C . PHE A 1 190 ? -1.639 -8.287 -24.785 1.00 91.88 190 PHE A C 1
ATOM 1595 O O . PHE A 1 190 ? -1.284 -8.638 -25.906 1.00 91.88 190 PHE A O 1
ATOM 1602 N N . VAL A 1 191 ? -1.194 -7.163 -24.217 1.00 83.81 191 VAL A N 1
ATOM 1603 C CA . VAL A 1 191 ? -0.202 -6.303 -24.872 1.00 83.81 191 VAL A CA 1
ATOM 1604 C C . VAL A 1 191 ? 1.051 -7.108 -25.198 1.00 83.81 191 VAL A C 1
ATOM 1606 O O . VAL A 1 191 ? 1.505 -7.079 -26.336 1.00 83.81 191 VAL A O 1
ATOM 1609 N N . ASN A 1 192 ? 1.597 -7.848 -24.238 1.00 86.44 192 ASN A N 1
ATOM 1610 C CA . ASN A 1 192 ? 2.788 -8.648 -24.472 1.00 86.44 192 ASN A CA 1
ATOM 1611 C C . ASN A 1 192 ? 2.546 -9.719 -25.538 1.00 86.44 192 ASN A C 1
ATOM 1613 O O . ASN A 1 192 ? 3.319 -9.789 -26.484 1.00 86.44 192 ASN A O 1
ATOM 1617 N N . TYR A 1 193 ? 1.446 -10.468 -25.437 1.00 93.56 193 TYR A N 1
ATOM 1618 C CA . TYR A 1 193 ? 1.081 -11.526 -26.379 1.00 93.56 193 TYR A CA 1
ATOM 1619 C C . TYR A 1 193 ? 1.005 -11.038 -27.834 1.00 93.56 193 TYR A C 1
ATOM 1621 O O . TYR A 1 193 ? 1.401 -11.759 -28.743 1.00 93.56 193 TYR A O 1
ATOM 1629 N N . PHE A 1 194 ? 0.522 -9.813 -28.067 1.00 91.81 194 PHE A N 1
ATOM 1630 C CA . PHE A 1 194 ? 0.409 -9.254 -29.418 1.00 91.81 194 PHE A CA 1
ATOM 1631 C C . PHE A 1 194 ? 1.656 -8.508 -29.914 1.00 91.81 194 PHE A C 1
ATOM 1633 O O . PHE A 1 194 ? 1.732 -8.228 -31.107 1.00 91.81 194 PHE A O 1
ATOM 1640 N N . ASN A 1 195 ? 2.605 -8.153 -29.040 1.00 84.06 195 ASN A N 1
ATOM 1641 C CA . ASN A 1 195 ? 3.789 -7.371 -29.426 1.00 84.06 195 ASN A CA 1
ATOM 1642 C C . ASN A 1 195 ? 5.082 -8.194 -29.456 1.00 84.06 195 ASN A C 1
ATOM 1644 O O . ASN A 1 195 ? 5.945 -7.909 -30.279 1.00 84.06 195 ASN A O 1
ATOM 1648 N N . ASP A 1 196 ? 5.229 -9.174 -28.564 1.00 84.25 196 ASP A N 1
ATOM 1649 C CA . ASP A 1 196 ? 6.459 -9.949 -28.403 1.00 84.25 196 ASP A CA 1
ATOM 1650 C C . ASP A 1 196 ? 6.139 -11.301 -27.747 1.00 84.25 196 ASP A C 1
ATOM 1652 O O . ASP A 1 196 ? 5.867 -11.375 -26.549 1.00 84.25 196 ASP A O 1
ATOM 1656 N N . VAL A 1 197 ? 6.100 -12.373 -28.541 1.00 90.12 197 VAL A N 1
ATOM 1657 C CA . VAL A 1 197 ? 5.777 -13.726 -28.048 1.00 90.12 197 VAL A CA 1
ATOM 1658 C C . VAL A 1 197 ? 7.014 -14.425 -27.475 1.00 90.12 197 VAL A C 1
ATOM 1660 O O . VAL A 1 197 ? 6.884 -15.328 -26.645 1.00 90.12 197 VAL A O 1
ATOM 1663 N N . ASP A 1 198 ? 8.205 -13.992 -27.883 1.00 92.56 198 ASP A N 1
ATOM 1664 C CA . ASP A 1 198 ? 9.466 -14.621 -27.500 1.00 92.56 198 ASP A CA 1
ATOM 1665 C C . ASP A 1 198 ? 9.922 -14.148 -26.114 1.00 92.56 198 ASP A C 1
ATOM 1667 O O . ASP A 1 198 ? 10.566 -14.901 -25.378 1.00 92.56 198 ASP A O 1
ATOM 1671 N N . TYR A 1 199 ? 9.527 -12.935 -25.712 1.00 86.62 199 TYR A N 1
ATOM 1672 C CA . TYR A 1 199 ? 9.855 -12.378 -24.407 1.00 86.62 199 TYR A CA 1
ATOM 1673 C C . TYR A 1 199 ? 8.626 -11.938 -23.601 1.00 86.62 199 TYR A C 1
ATOM 1675 O O . TYR A 1 199 ? 7.994 -10.908 -23.846 1.00 86.62 199 TYR A O 1
ATOM 1683 N N . TRP A 1 200 ? 8.326 -12.696 -22.544 1.00 89.12 200 TRP A N 1
ATOM 1684 C CA . TRP A 1 200 ? 7.185 -12.477 -21.647 1.00 89.12 200 TRP A CA 1
ATOM 1685 C C . TRP A 1 200 ? 7.435 -11.373 -20.604 1.00 89.12 200 TRP A C 1
ATOM 1687 O O . TRP A 1 200 ? 7.313 -11.589 -19.393 1.00 89.12 200 TRP A O 1
ATOM 1697 N N . TRP A 1 201 ? 7.781 -10.169 -21.061 1.00 84.12 201 TRP A N 1
ATOM 1698 C CA . TRP A 1 201 ? 8.089 -9.021 -20.209 1.00 84.12 201 TRP A CA 1
ATOM 1699 C C . TRP A 1 201 ? 6.983 -8.660 -19.205 1.00 84.12 201 TRP A C 1
ATOM 1701 O O . TRP A 1 201 ? 7.289 -8.099 -18.153 1.00 84.12 201 TRP A O 1
ATOM 1711 N N . PHE A 1 202 ? 5.711 -8.992 -19.463 1.00 85.50 202 PHE A N 1
ATOM 1712 C CA . PHE A 1 202 ? 4.600 -8.695 -18.548 1.00 85.50 202 PHE A CA 1
ATOM 1713 C C . PHE A 1 202 ? 4.725 -9.412 -17.190 1.00 85.50 202 PHE A C 1
ATOM 1715 O O . PHE A 1 202 ? 4.122 -8.980 -16.201 1.00 85.50 202 PHE A O 1
ATOM 1722 N N . LEU A 1 203 ? 5.520 -10.486 -17.106 1.00 84.31 203 LEU A N 1
ATOM 1723 C CA . LEU A 1 203 ? 5.773 -11.205 -15.856 1.00 84.31 203 LEU A CA 1
ATOM 1724 C C . LEU A 1 203 ? 6.489 -10.323 -14.827 1.00 84.31 203 LEU A C 1
ATOM 1726 O O . LEU A 1 203 ? 6.186 -10.412 -13.637 1.00 84.31 203 LEU A O 1
ATOM 1730 N N . TRP A 1 204 ? 7.369 -9.420 -15.267 1.00 80.44 204 TRP A N 1
ATOM 1731 C CA . TRP A 1 204 ? 8.103 -8.511 -14.385 1.00 80.44 204 TRP A CA 1
ATOM 1732 C C . TRP A 1 204 ? 7.189 -7.583 -13.572 1.00 80.44 204 TRP A C 1
ATOM 1734 O O . TRP A 1 204 ? 7.249 -7.631 -12.334 1.00 80.44 204 TRP A O 1
ATOM 1744 N N . PRO A 1 205 ? 6.304 -6.768 -14.189 1.00 76.50 205 PRO A N 1
ATOM 1745 C CA . PRO A 1 205 ? 5.351 -5.959 -13.441 1.00 76.50 205 PRO A CA 1
ATOM 1746 C C . PRO A 1 205 ? 4.350 -6.826 -12.673 1.00 76.50 205 PRO A C 1
ATOM 1748 O O . PRO A 1 205 ? 4.023 -6.480 -11.536 1.00 76.50 205 PRO A O 1
ATOM 1751 N N . THR A 1 206 ? 3.928 -7.973 -13.225 1.00 85.25 206 THR A N 1
ATOM 1752 C CA . THR A 1 206 ? 3.004 -8.900 -12.550 1.00 85.25 206 THR A CA 1
ATOM 1753 C C . THR A 1 206 ? 3.568 -9.358 -11.210 1.00 85.25 206 THR A C 1
ATOM 1755 O O . THR A 1 206 ? 2.946 -9.149 -10.169 1.00 85.25 206 THR A O 1
ATOM 1758 N N . ILE A 1 207 ? 4.774 -9.924 -11.196 1.00 82.69 207 ILE A N 1
ATOM 1759 C CA . ILE A 1 207 ? 5.392 -10.445 -9.974 1.00 82.69 207 ILE A CA 1
ATOM 1760 C C . ILE A 1 207 ? 5.705 -9.292 -9.008 1.00 82.69 207 ILE A C 1
ATOM 1762 O O . ILE A 1 207 ? 5.354 -9.369 -7.828 1.00 82.69 207 ILE A O 1
ATOM 1766 N N . SER A 1 208 ? 6.270 -8.186 -9.505 1.00 78.50 208 SER A N 1
ATOM 1767 C CA . SER A 1 208 ? 6.588 -7.000 -8.693 1.00 78.50 208 SER A CA 1
ATOM 1768 C C . SER A 1 208 ? 5.361 -6.436 -7.971 1.00 78.50 208 SER A C 1
ATOM 1770 O O . SER A 1 208 ? 5.404 -6.113 -6.782 1.00 78.50 208 SER A O 1
ATOM 1772 N N . TRP A 1 209 ? 4.231 -6.311 -8.670 1.00 80.19 209 TRP A N 1
ATOM 1773 C CA . TRP A 1 209 ? 2.998 -5.797 -8.077 1.00 80.19 209 TRP A CA 1
ATOM 1774 C C . TRP A 1 209 ? 2.292 -6.854 -7.230 1.00 80.19 209 TRP A C 1
ATOM 1776 O O . TRP A 1 209 ? 1.710 -6.515 -6.198 1.00 80.19 209 TRP A O 1
ATOM 1786 N N . GLY A 1 210 ? 2.389 -8.130 -7.605 1.00 86.44 210 GLY A N 1
ATOM 1787 C CA . GLY A 1 210 ? 1.858 -9.252 -6.836 1.00 86.44 210 GLY A CA 1
ATOM 1788 C C . GLY A 1 210 ? 2.463 -9.297 -5.434 1.00 86.44 210 GLY A C 1
ATOM 1789 O O . GLY A 1 210 ? 1.747 -9.484 -4.449 1.00 86.44 210 GLY A O 1
ATOM 1790 N N . MET A 1 211 ? 3.757 -8.988 -5.323 1.00 81.56 211 MET A N 1
ATOM 1791 C CA . MET A 1 211 ? 4.451 -8.809 -4.047 1.00 81.56 211 MET A CA 1
ATOM 1792 C C . MET A 1 211 ? 3.847 -7.684 -3.196 1.00 81.56 211 MET A C 1
ATOM 1794 O O . MET A 1 211 ? 3.594 -7.872 -2.003 1.00 81.56 211 MET A O 1
ATOM 1798 N N . ASN A 1 212 ? 3.532 -6.534 -3.797 1.00 79.50 212 ASN A N 1
ATOM 1799 C CA . ASN A 1 212 ? 2.865 -5.438 -3.088 1.00 79.50 212 ASN A CA 1
ATOM 1800 C C . ASN A 1 212 ? 1.463 -5.835 -2.601 1.00 79.50 212 ASN A C 1
ATOM 1802 O O . ASN A 1 212 ? 1.108 -5.557 -1.451 1.00 79.50 212 ASN A O 1
ATOM 1806 N N . ILE A 1 213 ? 0.676 -6.536 -3.426 1.00 87.50 213 ILE A N 1
ATOM 1807 C CA . ILE A 1 213 ? -0.637 -7.068 -3.026 1.00 87.50 213 ILE A CA 1
ATOM 1808 C C . ILE A 1 213 ? -0.500 -8.028 -1.844 1.00 87.50 213 ILE A C 1
ATOM 1810 O O . ILE A 1 213 ? -1.263 -7.929 -0.878 1.00 87.50 213 ILE A O 1
ATOM 1814 N N . LEU A 1 214 ? 0.497 -8.915 -1.877 1.00 88.31 214 LEU A N 1
ATOM 1815 C CA . LEU A 1 214 ? 0.778 -9.821 -0.772 1.00 88.31 214 LEU A CA 1
ATOM 1816 C C . LEU A 1 214 ? 1.095 -9.047 0.514 1.00 88.31 214 LEU A C 1
ATOM 1818 O O . LEU A 1 214 ? 0.534 -9.359 1.566 1.00 88.31 214 LEU A O 1
ATOM 1822 N N . PHE A 1 215 ? 1.921 -8.000 0.452 1.00 82.50 215 PHE A N 1
ATOM 1823 C CA . PHE A 1 215 ? 2.196 -7.161 1.621 1.00 82.50 215 PHE A CA 1
ATOM 1824 C C . PHE A 1 215 ? 0.935 -6.483 2.161 1.00 82.50 215 PHE A C 1
ATOM 1826 O O . PHE A 1 215 ? 0.704 -6.507 3.373 1.00 82.50 215 PHE A O 1
ATOM 1833 N N . HIS A 1 216 ? 0.070 -5.950 1.296 1.00 82.56 216 HIS A N 1
ATOM 1834 C CA . HIS A 1 216 ? -1.221 -5.404 1.720 1.00 82.56 216 HIS A CA 1
ATOM 1835 C C . HIS A 1 216 ? -2.109 -6.461 2.389 1.00 82.56 216 HIS A C 1
ATOM 1837 O O . HIS A 1 216 ? -2.732 -6.173 3.416 1.00 82.56 216 HIS A O 1
ATOM 1843 N N . ALA A 1 217 ? -2.133 -7.691 1.870 1.00 91.88 217 ALA A N 1
ATOM 1844 C CA . ALA A 1 217 ? -2.871 -8.799 2.469 1.00 91.88 217 ALA A CA 1
ATOM 1845 C C . ALA A 1 217 ? -2.325 -9.167 3.859 1.00 91.88 217 ALA A C 1
ATOM 1847 O O . ALA A 1 217 ? -3.096 -9.308 4.813 1.00 91.88 217 ALA A O 1
ATOM 1848 N N . LEU A 1 218 ? -1.001 -9.245 4.011 1.00 87.75 218 LEU A N 1
ATOM 1849 C CA . LEU A 1 218 ? -0.351 -9.507 5.297 1.00 87.75 218 LEU A CA 1
ATOM 1850 C C . LEU A 1 218 ? -0.640 -8.390 6.307 1.00 87.75 218 LEU A C 1
ATOM 1852 O O . LEU A 1 218 ? -1.015 -8.667 7.447 1.00 87.75 218 LEU A O 1
ATOM 1856 N N . ILE A 1 219 ? -0.548 -7.123 5.892 1.00 83.88 219 ILE A N 1
ATOM 1857 C CA . ILE A 1 219 ? -0.898 -5.965 6.727 1.00 83.88 219 ILE A CA 1
ATOM 1858 C C . ILE A 1 219 ? -2.370 -6.024 7.148 1.00 83.88 219 ILE A C 1
ATOM 1860 O O . ILE A 1 219 ? -2.677 -5.798 8.320 1.00 83.88 219 ILE A O 1
ATOM 1864 N N . TYR A 1 220 ? -3.282 -6.358 6.232 1.00 90.50 220 TYR A N 1
ATOM 1865 C CA . TYR A 1 220 ? -4.701 -6.519 6.542 1.00 90.50 220 TYR A CA 1
ATOM 1866 C C . TYR A 1 220 ? -4.928 -7.589 7.618 1.00 90.50 220 TYR A C 1
ATOM 1868 O O . TYR A 1 220 ? -5.594 -7.316 8.622 1.00 90.50 220 TYR A O 1
ATOM 1876 N N . VAL A 1 221 ? -4.333 -8.775 7.459 1.00 91.94 221 VAL A N 1
ATOM 1877 C CA . VAL A 1 221 ? -4.424 -9.861 8.447 1.00 91.94 221 VAL A CA 1
ATOM 1878 C C . VAL A 1 221 ? -3.874 -9.409 9.800 1.00 91.94 221 VAL A C 1
ATOM 1880 O O . VAL A 1 221 ? -4.509 -9.636 10.830 1.00 91.94 221 VAL A O 1
ATOM 1883 N N . ASN A 1 222 ? -2.749 -8.694 9.803 1.00 86.38 222 ASN A N 1
ATOM 1884 C CA . ASN A 1 222 ? -2.125 -8.163 11.014 1.00 86.38 222 ASN A CA 1
ATOM 1885 C C . ASN A 1 222 ? -3.027 -7.149 11.734 1.00 86.38 222 ASN A C 1
ATOM 1887 O O . ASN A 1 222 ? -3.208 -7.220 12.952 1.00 86.38 222 ASN A O 1
ATOM 1891 N N . ILE A 1 223 ? -3.634 -6.220 10.990 1.00 85.50 223 ILE A N 1
ATOM 1892 C CA . ILE A 1 223 ? -4.588 -5.247 11.536 1.00 85.50 223 ILE A CA 1
ATOM 1893 C C . ILE A 1 223 ? -5.808 -5.968 12.108 1.00 85.50 223 ILE A C 1
ATOM 1895 O O . ILE A 1 223 ? -6.238 -5.633 13.214 1.00 85.50 223 ILE A O 1
ATOM 1899 N N . LYS A 1 224 ? -6.346 -6.963 11.394 1.00 92.12 224 LYS A N 1
ATOM 1900 C CA . LYS A 1 224 ? -7.508 -7.741 11.833 1.00 92.12 224 LYS A CA 1
ATOM 1901 C C . LYS A 1 224 ? -7.221 -8.478 13.140 1.00 92.12 224 LYS A C 1
ATOM 1903 O O . LYS A 1 224 ? -7.935 -8.259 14.112 1.00 92.12 224 LYS A O 1
ATOM 1908 N N . LYS A 1 225 ? -6.144 -9.267 13.199 1.00 90.94 225 LYS A N 1
ATOM 1909 C CA . LYS A 1 225 ? -5.746 -10.016 14.403 1.00 90.94 225 LYS A CA 1
ATOM 1910 C C . LYS A 1 225 ? -5.553 -9.109 15.610 1.00 90.94 225 LYS A C 1
ATOM 1912 O O . LYS A 1 225 ? -6.150 -9.335 16.658 1.00 90.94 225 LYS A O 1
ATOM 1917 N N . ARG A 1 226 ? -4.808 -8.012 15.436 1.00 86.56 226 ARG A N 1
ATOM 1918 C CA . ARG A 1 226 ? -4.594 -7.027 16.503 1.00 86.56 226 ARG A CA 1
ATOM 1919 C C . ARG A 1 226 ? -5.896 -6.379 16.978 1.00 86.56 226 ARG A C 1
ATOM 1921 O O . ARG A 1 226 ? -6.037 -6.119 18.167 1.00 86.56 226 ARG A O 1
ATOM 1928 N N . SER A 1 227 ? -6.834 -6.118 16.066 1.00 86.06 227 SER A N 1
ATOM 1929 C CA . SER A 1 227 ? -8.141 -5.534 16.404 1.00 86.06 227 SER A CA 1
ATOM 1930 C C . SER A 1 227 ? -9.036 -6.502 17.178 1.00 86.06 227 SER A C 1
ATOM 1932 O O . SER A 1 227 ? -9.897 -6.053 17.925 1.00 86.06 227 SER A O 1
ATOM 1934 N N . LEU A 1 228 ? -8.804 -7.809 17.032 1.00 88.62 228 LEU A N 1
ATOM 1935 C CA . LEU A 1 228 ? -9.500 -8.875 17.756 1.00 88.62 228 LEU A CA 1
ATOM 1936 C C . LEU A 1 228 ? -8.784 -9.281 19.058 1.00 88.62 228 LEU A C 1
ATOM 1938 O O . LEU A 1 228 ? -9.204 -10.225 19.717 1.00 88.62 228 LEU A O 1
ATOM 1942 N N . GLY A 1 229 ? -7.691 -8.600 19.425 1.00 86.06 229 GLY A N 1
ATOM 1943 C CA . GLY A 1 229 ? -6.888 -8.942 20.603 1.00 86.06 229 GLY A CA 1
ATOM 1944 C C . GLY A 1 229 ? -6.062 -10.225 20.453 1.00 86.06 229 GLY A C 1
ATOM 1945 O O . GLY A 1 229 ? -5.464 -10.685 21.425 1.00 86.06 229 GLY A O 1
ATOM 1946 N N . GLU A 1 230 ? -5.987 -10.799 19.251 1.00 88.62 230 GLU A N 1
ATOM 1947 C CA . GLU A 1 230 ? -5.180 -11.988 18.987 1.00 88.62 230 GLU A CA 1
ATOM 1948 C C . GLU A 1 230 ? -3.682 -11.646 19.029 1.00 88.62 230 GLU A C 1
ATOM 1950 O O . GLU A 1 230 ? -3.240 -10.583 18.573 1.00 88.62 230 GLU A O 1
ATOM 1955 N N . LYS A 1 231 ? -2.868 -12.568 19.559 1.00 84.19 231 LYS A N 1
ATOM 1956 C CA . LYS A 1 231 ? -1.410 -12.411 19.551 1.00 84.19 231 LYS A CA 1
ATOM 1957 C C . LYS A 1 231 ? -0.889 -12.515 18.116 1.00 84.19 231 LYS A C 1
ATOM 1959 O O . LYS A 1 231 ? -1.210 -13.445 17.377 1.00 84.19 231 LYS A O 1
ATOM 1964 N N . MET A 1 232 ? -0.030 -11.574 17.745 1.00 80.06 232 MET A N 1
ATOM 1965 C CA . MET A 1 232 ? 0.695 -11.616 16.482 1.00 80.06 232 MET A CA 1
ATOM 1966 C C . MET A 1 232 ? 1.695 -12.774 16.497 1.00 80.06 232 MET A C 1
ATOM 1968 O O . MET A 1 232 ? 2.573 -12.824 17.355 1.00 80.06 232 MET A O 1
ATOM 1972 N N . SER A 1 233 ? 1.572 -13.706 15.552 1.00 82.62 233 SER A N 1
ATOM 1973 C CA . SER A 1 233 ? 2.556 -14.782 15.405 1.00 82.62 233 SER A CA 1
ATOM 1974 C C . SER A 1 233 ? 3.863 -14.230 14.835 1.00 82.62 233 SER A C 1
ATOM 1976 O O . SER A 1 233 ? 3.841 -13.424 13.905 1.00 82.62 233 SER A O 1
ATOM 1978 N N . ILE A 1 234 ? 5.004 -14.713 15.334 1.00 81.44 234 ILE A N 1
ATOM 1979 C CA . ILE A 1 234 ? 6.326 -14.370 14.790 1.00 81.44 234 ILE A CA 1
ATOM 1980 C C . ILE A 1 234 ? 6.449 -14.701 13.295 1.00 81.44 234 ILE A C 1
ATOM 1982 O O . ILE A 1 234 ? 7.171 -14.019 12.575 1.00 81.44 234 ILE A O 1
ATOM 1986 N N . LYS A 1 235 ? 5.660 -15.673 12.811 1.00 81.69 235 LYS A N 1
ATOM 1987 C CA . LYS A 1 235 ? 5.591 -16.071 11.400 1.00 81.69 235 LYS A CA 1
ATOM 1988 C C . LYS A 1 235 ? 5.386 -14.870 10.467 1.00 81.69 235 LYS A C 1
ATOM 1990 O O . LYS A 1 235 ? 6.025 -14.808 9.429 1.00 81.69 235 LYS A O 1
ATOM 1995 N N . TYR A 1 236 ? 4.587 -13.871 10.850 1.00 78.44 236 TYR A N 1
ATOM 1996 C CA . TYR A 1 236 ? 4.336 -12.694 10.002 1.00 78.44 236 TYR A CA 1
ATOM 1997 C C . TYR A 1 236 ? 5.568 -11.805 9.793 1.00 78.44 236 TYR A C 1
ATOM 1999 O O . TYR A 1 236 ? 5.693 -11.185 8.741 1.00 78.44 236 TYR A O 1
ATOM 2007 N N . PHE A 1 237 ? 6.479 -11.760 10.768 1.00 76.38 237 PHE A N 1
ATOM 2008 C CA . PHE A 1 237 ? 7.739 -11.022 10.648 1.00 76.38 237 PHE A CA 1
ATOM 2009 C C . PHE A 1 237 ? 8.764 -11.756 9.784 1.00 76.38 237 PHE A C 1
ATOM 2011 O O . PHE A 1 237 ? 9.694 -11.125 9.305 1.00 76.38 237 PHE A O 1
ATOM 2018 N N . ILE A 1 238 ? 8.588 -13.066 9.586 1.00 82.81 238 ILE A N 1
ATOM 2019 C CA . ILE A 1 238 ? 9.459 -13.907 8.758 1.00 82.81 238 ILE A CA 1
ATOM 2020 C C . ILE A 1 238 ? 8.928 -13.984 7.325 1.00 82.81 238 ILE A C 1
ATOM 2022 O O . ILE A 1 238 ? 9.708 -13.953 6.385 1.00 82.81 238 ILE A O 1
ATOM 2026 N N . VAL A 1 239 ? 7.606 -14.030 7.133 1.00 84.75 239 VAL A N 1
ATOM 2027 C CA . VAL A 1 239 ? 7.016 -14.138 5.790 1.00 84.75 239 VAL A CA 1
ATOM 2028 C C . VAL A 1 239 ? 7.427 -12.959 4.907 1.00 84.75 239 VAL A C 1
ATOM 2030 O O . VAL A 1 239 ? 7.902 -13.186 3.808 1.00 84.75 239 VAL A O 1
ATOM 2033 N N . ILE A 1 240 ? 7.322 -11.719 5.395 1.00 81.12 240 ILE A N 1
ATOM 2034 C CA . ILE A 1 240 ? 7.673 -10.516 4.617 1.00 81.12 240 ILE A CA 1
ATOM 2035 C C . ILE A 1 240 ? 9.114 -10.564 4.063 1.00 81.12 240 ILE A C 1
ATOM 2037 O O . ILE A 1 240 ? 9.270 -10.461 2.845 1.00 81.12 240 ILE A O 1
ATOM 2041 N N . PRO A 1 241 ? 10.163 -10.732 4.894 1.00 80.81 241 PRO A N 1
ATOM 2042 C CA . PRO A 1 241 ? 11.538 -10.781 4.406 1.00 80.81 241 PRO A CA 1
ATOM 2043 C C . PRO A 1 241 ? 11.823 -12.019 3.557 1.00 80.81 241 PRO A C 1
ATOM 2045 O O . PRO A 1 241 ? 12.562 -11.907 2.588 1.00 80.81 241 PRO A O 1
ATOM 2048 N N . VAL A 1 242 ? 11.224 -13.174 3.870 1.00 85.44 242 VAL A N 1
ATOM 2049 C CA . VAL A 1 242 ? 11.404 -14.393 3.066 1.00 85.44 242 VAL A CA 1
ATOM 2050 C C . VAL A 1 242 ? 10.808 -14.214 1.679 1.00 85.44 242 VAL A C 1
ATOM 2052 O O . VAL A 1 242 ? 11.475 -14.514 0.697 1.00 85.44 242 VAL A O 1
ATOM 2055 N N . THR A 1 243 ? 9.588 -13.687 1.562 1.00 83.44 243 THR A N 1
ATOM 2056 C CA . THR A 1 243 ? 8.998 -13.461 0.241 1.00 83.44 243 THR A CA 1
ATOM 2057 C C . THR A 1 243 ? 9.791 -12.414 -0.540 1.00 83.44 243 THR A C 1
ATOM 2059 O O . THR A 1 243 ? 10.024 -12.599 -1.729 1.00 83.44 243 THR A O 1
ATOM 2062 N N . LEU A 1 244 ? 10.260 -11.344 0.113 1.00 82.25 244 LEU A N 1
ATOM 2063 C CA . LEU A 1 244 ? 11.121 -10.357 -0.541 1.00 82.25 244 LEU A CA 1
ATOM 2064 C C . LEU A 1 244 ? 12.444 -10.977 -1.015 1.00 82.25 244 LEU A C 1
ATOM 2066 O O . LEU A 1 244 ? 12.897 -10.671 -2.109 1.00 82.25 244 LEU A O 1
ATOM 2070 N N . ALA A 1 245 ? 13.031 -11.883 -0.234 1.00 82.75 245 ALA A N 1
ATOM 2071 C CA . ALA A 1 245 ? 14.243 -12.595 -0.615 1.00 82.75 245 ALA A CA 1
ATOM 2072 C C . ALA A 1 245 ? 14.039 -13.534 -1.804 1.00 82.75 245 ALA A C 1
ATOM 2074 O O . ALA A 1 245 ? 14.851 -13.530 -2.722 1.00 82.75 245 ALA A O 1
ATOM 2075 N N . VAL A 1 246 ? 12.935 -14.286 -1.815 1.00 85.38 246 VAL A N 1
ATOM 2076 C CA . VAL A 1 246 ? 12.551 -15.132 -2.954 1.00 85.38 246 VAL A CA 1
ATOM 2077 C C . VAL A 1 246 ? 12.352 -14.282 -4.208 1.00 85.38 246 VAL A C 1
ATOM 2079 O O . VAL A 1 246 ? 12.827 -14.655 -5.273 1.00 85.38 246 VAL A O 1
ATOM 2082 N N . TYR A 1 247 ? 11.705 -13.122 -4.081 1.00 84.75 247 TYR A N 1
ATOM 2083 C CA . TYR A 1 247 ? 11.532 -12.192 -5.193 1.00 84.75 247 TYR A CA 1
ATOM 2084 C C . TYR A 1 247 ? 12.868 -11.651 -5.717 1.00 84.75 247 TYR A C 1
ATOM 2086 O O . TYR A 1 247 ? 13.090 -11.649 -6.921 1.00 84.75 247 TYR A O 1
ATOM 2094 N N . LEU A 1 248 ? 13.776 -11.225 -4.837 1.00 82.12 248 LEU A N 1
ATOM 2095 C CA . LEU A 1 248 ? 15.087 -10.728 -5.260 1.00 82.12 248 LEU A CA 1
ATOM 2096 C C . LEU A 1 248 ? 15.936 -11.832 -5.902 1.00 82.12 248 LEU A C 1
ATOM 2098 O O . LEU A 1 248 ? 16.600 -11.564 -6.894 1.00 82.12 248 LEU A O 1
ATOM 2102 N N . GLY A 1 249 ? 15.863 -13.066 -5.393 1.00 82.88 249 GLY A N 1
ATOM 2103 C CA . GLY A 1 249 ? 16.498 -14.224 -6.026 1.00 82.88 249 GLY A CA 1
ATOM 2104 C C . GLY A 1 249 ? 15.892 -14.553 -7.392 1.00 82.88 249 GLY A C 1
ATOM 2105 O O . GLY A 1 249 ? 16.621 -14.883 -8.317 1.00 82.88 249 GLY A O 1
ATOM 2106 N N . PHE A 1 250 ? 14.574 -14.402 -7.556 1.00 83.50 250 PHE A N 1
ATOM 2107 C CA . PHE A 1 250 ? 13.937 -14.485 -8.871 1.00 83.50 250 PHE A CA 1
ATOM 2108 C C . PHE A 1 250 ? 14.495 -13.415 -9.818 1.00 83.50 250 PHE A C 1
ATOM 2110 O O . PHE A 1 250 ? 14.901 -13.743 -10.924 1.00 83.50 250 PHE A O 1
ATOM 2117 N N . VAL A 1 251 ? 14.572 -12.153 -9.387 1.00 79.31 251 VAL A N 1
ATOM 2118 C CA . VAL A 1 251 ? 15.128 -11.087 -10.235 1.00 79.31 251 VAL A CA 1
ATOM 2119 C C . VAL A 1 251 ? 16.559 -11.412 -10.652 1.00 79.31 251 VAL A C 1
ATOM 2121 O O . VAL A 1 251 ? 16.848 -11.362 -11.837 1.00 79.31 251 VAL A O 1
ATOM 2124 N N . ASP A 1 252 ? 17.409 -11.809 -9.707 1.00 80.94 252 ASP A N 1
ATOM 2125 C CA . ASP A 1 252 ? 18.813 -12.171 -9.934 1.00 80.94 252 ASP A CA 1
ATOM 2126 C C . ASP A 1 252 ? 18.972 -13.274 -10.993 1.00 80.94 252 ASP A C 1
ATOM 2128 O O . ASP A 1 252 ? 19.697 -13.091 -11.969 1.00 80.94 252 ASP A O 1
ATOM 2132 N N . VAL A 1 253 ? 18.213 -14.370 -10.851 1.00 82.44 253 VAL A N 1
ATOM 2133 C CA . VAL A 1 253 ? 18.249 -15.524 -11.767 1.00 82.44 253 VAL A CA 1
ATOM 2134 C C . VAL A 1 253 ? 17.816 -15.150 -13.182 1.00 82.44 253 VAL A C 1
ATOM 2136 O O . VAL A 1 253 ? 18.373 -15.666 -14.145 1.00 82.44 253 VAL A O 1
ATOM 2139 N N . PHE A 1 254 ? 16.820 -14.277 -13.318 1.00 80.31 254 PHE A N 1
ATOM 2140 C CA . PHE A 1 254 ? 16.226 -13.942 -14.613 1.00 80.31 254 PHE A CA 1
ATOM 2141 C C . PHE A 1 254 ? 16.768 -12.640 -15.224 1.00 80.31 254 PHE A C 1
ATOM 2143 O O . PHE A 1 254 ? 16.361 -12.281 -16.326 1.00 80.31 254 PHE A O 1
ATOM 2150 N N . SER A 1 255 ? 17.662 -11.921 -14.536 1.00 79.19 255 SER A N 1
ATOM 2151 C CA . SER A 1 255 ? 18.283 -10.691 -15.050 1.00 79.19 255 SER A CA 1
ATOM 2152 C C . SER A 1 255 ? 19.612 -10.911 -15.780 1.00 79.19 255 SER A C 1
ATOM 2154 O O . SER A 1 255 ? 20.297 -9.931 -16.063 1.00 79.19 255 SER A O 1
ATOM 2156 N N . ASP A 1 256 ? 20.007 -12.167 -16.034 1.00 78.31 256 ASP A N 1
ATOM 2157 C CA . ASP A 1 256 ? 21.319 -12.561 -16.588 1.00 78.31 256 ASP A CA 1
ATOM 2158 C C . ASP A 1 256 ? 22.517 -11.924 -15.858 1.00 78.31 256 ASP A C 1
ATOM 2160 O O . ASP A 1 256 ? 23.651 -11.891 -16.345 1.00 78.31 256 ASP A O 1
ATOM 2164 N N . SER A 1 257 ? 22.295 -11.431 -14.638 1.00 67.25 257 SER A N 1
ATOM 2165 C CA . SER A 1 257 ? 23.356 -10.912 -13.806 1.00 67.25 257 SER A CA 1
ATOM 2166 C C . SER A 1 257 ? 24.140 -12.117 -13.316 1.00 67.25 257 SER A C 1
ATOM 2168 O O . SER A 1 257 ? 23.725 -12.794 -12.383 1.00 67.25 257 SER A O 1
ATOM 2170 N N . HIS A 1 258 ? 25.318 -12.365 -13.886 1.00 72.50 258 HIS A N 1
ATOM 2171 C CA . HIS A 1 258 ? 26.300 -13.340 -13.381 1.00 72.50 258 HIS A CA 1
ATOM 2172 C C . HIS A 1 258 ? 26.741 -13.091 -11.918 1.00 72.50 258 HIS A C 1
ATOM 2174 O O . HIS A 1 258 ? 27.670 -13.719 -11.410 1.00 72.50 258 HIS A O 1
ATOM 2180 N N . PHE A 1 259 ? 26.120 -12.128 -11.248 1.00 64.06 259 PHE A N 1
ATOM 2181 C CA . PHE A 1 259 ? 26.447 -11.617 -9.944 1.00 64.06 259 PHE A CA 1
ATOM 2182 C C . PHE A 1 259 ? 25.290 -11.940 -9.008 1.00 64.06 259 PHE A C 1
ATOM 2184 O O . PHE A 1 259 ? 24.206 -11.417 -9.214 1.00 64.06 259 PHE A O 1
ATOM 2191 N N . ASN A 1 260 ? 25.544 -12.740 -7.968 1.00 72.38 260 ASN A N 1
ATOM 2192 C CA . ASN A 1 260 ? 24.574 -13.070 -6.918 1.00 72.38 260 ASN A CA 1
ATOM 2193 C C . ASN A 1 260 ? 24.313 -11.862 -5.988 1.00 72.38 260 ASN A C 1
ATOM 2195 O O . ASN A 1 260 ? 24.517 -11.930 -4.768 1.00 72.38 260 ASN A O 1
ATOM 2199 N N . TRP A 1 261 ? 23.962 -10.706 -6.551 1.00 77.81 261 TRP A N 1
ATOM 2200 C CA . TRP A 1 261 ? 23.862 -9.452 -5.808 1.00 77.81 261 TRP A CA 1
ATOM 2201 C C . TRP A 1 261 ? 22.719 -9.500 -4.797 1.00 77.81 261 TRP A C 1
ATOM 2203 O O . TRP A 1 261 ? 22.786 -8.816 -3.774 1.00 77.81 261 TRP A O 1
ATOM 2213 N N . PHE A 1 262 ? 21.708 -10.346 -5.024 1.00 79.38 262 PHE A N 1
ATOM 2214 C CA . PHE A 1 262 ? 20.544 -10.447 -4.149 1.00 79.38 262 PHE A CA 1
ATOM 2215 C C . PHE A 1 262 ? 20.883 -10.851 -2.701 1.00 79.38 262 PHE A C 1
ATOM 2217 O O . PHE A 1 262 ? 20.150 -10.479 -1.781 1.00 79.38 262 PHE A O 1
ATOM 2224 N N . TRP A 1 263 ? 22.002 -11.546 -2.449 1.00 74.12 263 TRP A N 1
ATOM 2225 C CA . TRP A 1 263 ? 22.396 -11.948 -1.089 1.00 74.12 263 TRP A CA 1
ATOM 2226 C C . TRP A 1 263 ? 22.612 -10.758 -0.151 1.00 74.12 263 TRP A C 1
ATOM 2228 O O . TRP A 1 263 ? 22.278 -10.839 1.034 1.00 74.12 263 TRP A O 1
ATOM 2238 N N . TRP A 1 264 ? 23.132 -9.643 -0.669 1.00 74.56 264 TRP A N 1
ATOM 2239 C CA . TRP A 1 264 ? 23.418 -8.438 0.114 1.00 74.56 264 TRP A CA 1
ATOM 2240 C C . TRP A 1 264 ? 22.156 -7.807 0.725 1.00 74.56 264 TRP A C 1
ATOM 2242 O O . TRP A 1 264 ? 22.092 -7.674 1.954 1.00 74.56 264 TRP A O 1
ATOM 2252 N N . PRO A 1 265 ? 21.119 -7.452 -0.062 1.00 76.25 265 PRO A N 1
ATOM 2253 C CA . PRO A 1 265 ? 19.874 -6.945 0.497 1.00 76.25 265 PRO A CA 1
ATOM 2254 C C . PRO A 1 265 ? 19.157 -8.009 1.330 1.00 76.25 265 PRO A C 1
ATOM 2256 O O . PRO A 1 265 ? 18.630 -7.672 2.389 1.00 76.25 265 PRO A O 1
ATOM 2259 N N . VAL A 1 266 ? 19.173 -9.285 0.927 1.00 79.56 266 VAL A N 1
ATOM 2260 C CA . VAL A 1 266 ? 18.497 -10.359 1.673 1.00 79.56 266 VAL A CA 1
ATOM 2261 C C . VAL A 1 266 ? 19.062 -10.530 3.078 1.00 79.56 266 VAL A C 1
ATOM 2263 O O . VAL A 1 266 ? 18.289 -10.551 4.039 1.00 79.56 266 VAL A O 1
ATOM 2266 N N . GLY A 1 267 ? 20.388 -10.585 3.225 1.00 78.25 267 GLY A N 1
ATOM 2267 C CA . GLY A 1 267 ? 21.033 -10.674 4.534 1.00 78.25 267 GLY A CA 1
ATOM 2268 C C . GLY A 1 267 ? 20.633 -9.510 5.445 1.00 78.25 267 GLY A C 1
ATOM 2269 O O . GLY A 1 267 ? 20.185 -9.722 6.576 1.00 78.25 267 GLY A O 1
ATOM 2270 N N . GLY A 1 268 ? 20.692 -8.279 4.924 1.00 79.00 268 GLY A N 1
ATOM 2271 C CA . GLY A 1 268 ? 20.281 -7.079 5.657 1.00 79.00 268 GLY A CA 1
ATOM 2272 C C . GLY A 1 268 ? 18.800 -7.092 6.059 1.00 79.00 268 GLY A C 1
ATOM 2273 O O . GLY A 1 268 ? 18.462 -6.803 7.210 1.00 79.00 268 GLY A O 1
ATOM 2274 N N . ILE A 1 269 ? 17.913 -7.484 5.141 1.00 81.50 269 ILE A N 1
ATOM 2275 C CA . ILE A 1 269 ? 16.462 -7.564 5.356 1.00 81.50 269 ILE A CA 1
ATOM 2276 C C . ILE A 1 269 ? 16.117 -8.597 6.437 1.00 81.50 269 ILE A C 1
ATOM 2278 O O . ILE A 1 269 ? 15.286 -8.320 7.310 1.00 81.50 269 ILE A O 1
ATOM 2282 N N . VAL A 1 270 ? 16.751 -9.771 6.417 1.00 81.25 270 VAL A N 1
ATOM 2283 C CA . VAL A 1 270 ? 16.519 -10.828 7.412 1.00 81.25 270 VAL A CA 1
ATOM 2284 C C . VAL A 1 270 ? 16.985 -10.375 8.795 1.00 81.25 270 VAL A C 1
ATOM 2286 O O . VAL A 1 270 ? 16.202 -10.438 9.746 1.00 81.25 270 VAL A O 1
ATOM 2289 N N . ILE A 1 271 ? 18.209 -9.847 8.914 1.00 84.19 271 ILE A N 1
ATOM 2290 C CA . ILE A 1 271 ? 18.749 -9.348 10.190 1.00 84.19 271 ILE A CA 1
ATOM 2291 C C . ILE A 1 271 ? 17.850 -8.245 10.760 1.00 84.19 271 ILE A C 1
ATOM 2293 O O . ILE A 1 271 ? 17.436 -8.314 11.922 1.00 84.19 271 ILE A O 1
ATOM 2297 N N . LEU A 1 272 ? 17.478 -7.259 9.939 1.00 81.88 272 LEU A N 1
ATOM 2298 C CA . LEU A 1 272 ? 16.595 -6.168 10.349 1.00 81.88 272 LEU A CA 1
ATOM 2299 C C . LEU A 1 272 ? 15.231 -6.690 10.822 1.00 81.88 272 LEU A C 1
ATOM 2301 O O . LEU A 1 272 ? 14.706 -6.237 11.843 1.00 81.88 272 LEU A O 1
ATOM 2305 N N . SER A 1 273 ? 14.671 -7.675 10.122 1.00 79.50 273 SER A N 1
ATOM 2306 C CA . SER A 1 273 ? 13.385 -8.278 10.479 1.00 79.50 273 SER A CA 1
ATOM 2307 C C . SER A 1 273 ? 13.443 -9.011 11.819 1.00 79.50 273 SER A C 1
ATOM 2309 O O . SER A 1 273 ? 12.518 -8.883 12.626 1.00 79.50 273 SER A O 1
ATOM 2311 N N . LEU A 1 274 ? 14.543 -9.713 12.111 1.00 83.88 274 LEU A N 1
ATOM 2312 C CA . LEU A 1 274 ? 14.771 -10.362 13.406 1.00 83.88 274 LEU A CA 1
ATOM 2313 C C . LEU A 1 274 ? 14.904 -9.338 14.544 1.00 83.88 274 LEU A C 1
ATOM 2315 O O . LEU A 1 274 ? 14.299 -9.515 15.607 1.00 83.88 274 LEU A O 1
ATOM 2319 N N . ILE A 1 275 ? 15.620 -8.233 14.313 1.00 85.81 275 ILE A N 1
ATOM 2320 C CA . ILE A 1 275 ? 15.741 -7.127 15.276 1.00 85.81 275 ILE A CA 1
ATOM 2321 C C . ILE A 1 275 ? 14.360 -6.527 15.575 1.00 85.81 275 ILE A C 1
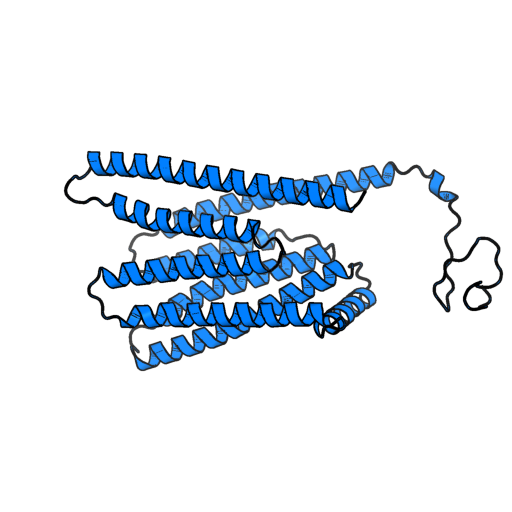ATOM 2323 O O . ILE A 1 275 ? 13.973 -6.394 16.741 1.00 85.81 275 ILE A O 1
ATOM 2327 N N . ILE A 1 276 ? 13.573 -6.215 14.540 1.00 80.56 276 ILE A N 1
ATOM 2328 C CA . ILE A 1 276 ? 12.217 -5.665 14.690 1.00 80.56 276 ILE A CA 1
ATOM 2329 C C . ILE A 1 276 ? 11.307 -6.649 15.433 1.00 80.56 276 ILE A C 1
ATOM 2331 O O . ILE A 1 276 ? 10.575 -6.238 16.339 1.00 80.56 276 ILE A O 1
ATOM 2335 N N . ALA A 1 277 ? 11.366 -7.942 15.101 1.00 79.44 277 ALA A N 1
ATOM 2336 C CA . ALA A 1 277 ? 10.590 -8.976 15.778 1.00 79.44 277 ALA A CA 1
ATOM 2337 C C . ALA A 1 277 ? 10.922 -9.035 17.279 1.00 79.44 277 ALA A C 1
ATOM 2339 O O . ALA A 1 277 ? 10.013 -9.073 18.116 1.00 79.44 277 ALA A O 1
ATOM 2340 N N . LYS A 1 278 ? 12.210 -8.951 17.639 1.00 84.69 278 LYS A N 1
ATOM 2341 C CA . LYS A 1 278 ? 12.654 -8.920 19.039 1.00 84.69 278 LYS A CA 1
ATOM 2342 C C . LYS A 1 278 ? 12.160 -7.670 19.771 1.00 84.69 278 LYS A C 1
ATOM 2344 O O . LYS A 1 278 ? 11.613 -7.784 20.870 1.00 84.69 278 LYS A O 1
ATOM 2349 N N . ILE A 1 279 ? 12.285 -6.489 19.158 1.00 83.75 279 ILE A N 1
ATOM 2350 C CA . ILE A 1 279 ? 11.798 -5.219 19.727 1.00 83.75 279 ILE A CA 1
ATOM 2351 C C . ILE A 1 279 ? 10.278 -5.268 19.939 1.00 83.75 279 ILE A C 1
ATOM 2353 O O . ILE A 1 279 ? 9.779 -4.853 20.989 1.00 83.75 279 ILE A O 1
ATOM 2357 N N . SER A 1 280 ? 9.536 -5.793 18.960 1.00 77.62 280 SER A N 1
ATOM 2358 C CA . SER A 1 280 ? 8.080 -5.946 19.024 1.00 77.62 280 SER A CA 1
ATOM 2359 C C . SER A 1 280 ? 7.656 -6.870 20.169 1.00 77.62 280 SER A C 1
ATOM 2361 O O . SER A 1 280 ? 6.788 -6.503 20.965 1.00 77.62 280 SER A O 1
ATOM 2363 N N . SER A 1 281 ? 8.307 -8.030 20.297 1.00 80.50 281 SER A N 1
ATOM 2364 C CA . SER A 1 281 ? 8.053 -8.987 21.380 1.00 80.50 281 SER A CA 1
ATOM 2365 C C . SER A 1 281 ? 8.266 -8.351 22.760 1.00 80.50 281 SER A C 1
ATOM 2367 O O . SER A 1 281 ? 7.380 -8.386 23.616 1.00 80.50 281 SER A O 1
ATOM 2369 N N . ASN A 1 282 ? 9.381 -7.636 22.943 1.00 83.00 282 ASN A N 1
ATOM 2370 C CA . ASN A 1 282 ? 9.688 -6.953 24.202 1.00 83.00 282 ASN A CA 1
ATOM 2371 C C . ASN A 1 282 ? 8.647 -5.876 24.566 1.00 83.00 282 ASN A C 1
ATOM 2373 O O . ASN A 1 282 ? 8.282 -5.734 25.735 1.00 83.00 282 ASN A O 1
ATOM 2377 N N . ARG A 1 283 ? 8.134 -5.120 23.582 1.00 79.44 283 ARG A N 1
ATOM 2378 C CA . ARG A 1 283 ? 7.068 -4.127 23.821 1.00 79.44 283 ARG A CA 1
ATOM 2379 C C . ARG A 1 283 ? 5.770 -4.777 24.288 1.00 79.44 283 ARG A C 1
ATOM 2381 O O . ARG A 1 283 ? 5.096 -4.220 25.153 1.00 79.44 283 ARG A O 1
ATOM 2388 N N . GLN A 1 284 ? 5.421 -5.936 23.734 1.00 77.12 284 GLN A N 1
ATOM 2389 C CA . GLN A 1 284 ? 4.208 -6.652 24.119 1.00 77.12 284 GLN A CA 1
ATOM 2390 C C . GLN A 1 284 ? 4.283 -7.152 25.567 1.00 77.12 284 GLN A C 1
ATOM 2392 O O . GLN A 1 284 ? 3.326 -6.955 26.316 1.00 77.12 284 GLN A O 1
ATOM 2397 N N . ILE A 1 285 ? 5.428 -7.707 25.978 1.00 78.19 285 ILE A N 1
ATOM 2398 C CA . ILE A 1 285 ? 5.671 -8.155 27.360 1.00 78.19 285 ILE A CA 1
ATOM 2399 C C . ILE A 1 285 ? 5.524 -6.981 28.340 1.00 78.19 285 ILE A C 1
ATOM 2401 O O . ILE A 1 285 ? 4.810 -7.091 29.334 1.00 78.19 285 ILE A O 1
ATOM 2405 N N . ARG A 1 286 ? 6.116 -5.818 28.027 1.00 80.19 286 ARG A N 1
ATOM 2406 C CA . ARG A 1 286 ? 5.993 -4.612 28.867 1.00 80.19 286 ARG A CA 1
ATOM 2407 C C . ARG A 1 286 ? 4.553 -4.120 28.992 1.00 80.19 286 ARG A C 1
ATOM 2409 O O . ARG A 1 286 ? 4.125 -3.770 30.086 1.00 80.19 286 ARG A O 1
ATOM 2416 N N . HIS A 1 287 ? 3.796 -4.100 27.894 1.00 74.56 287 HIS A N 1
ATOM 2417 C CA . HIS A 1 287 ? 2.389 -3.699 27.943 1.00 74.56 287 HIS A CA 1
ATOM 2418 C C . HIS A 1 287 ? 1.555 -4.641 28.814 1.00 74.56 287 HIS A C 1
ATOM 2420 O O . HIS A 1 287 ? 0.730 -4.159 29.585 1.00 74.56 287 HIS A O 1
ATOM 2426 N N . GLN A 1 288 ? 1.792 -5.953 28.715 1.00 77.88 288 GLN A N 1
ATOM 2427 C CA . GLN A 1 288 ? 1.110 -6.950 29.540 1.00 77.88 288 GLN A CA 1
ATOM 2428 C C . GLN A 1 288 ? 1.439 -6.775 31.023 1.00 77.88 288 GLN A C 1
ATOM 2430 O O . GLN A 1 288 ? 0.511 -6.728 31.831 1.00 77.88 288 GLN A O 1
ATOM 2435 N N . ALA A 1 289 ? 2.718 -6.578 31.356 1.00 78.31 289 ALA A N 1
ATOM 2436 C CA . ALA A 1 289 ? 3.156 -6.288 32.718 1.00 78.31 289 ALA A CA 1
ATOM 2437 C C . ALA A 1 289 ? 2.453 -5.038 33.275 1.00 78.31 289 ALA A C 1
ATOM 2439 O O . ALA A 1 289 ? 1.810 -5.117 34.314 1.00 78.31 289 ALA A O 1
ATOM 2440 N N . LEU A 1 290 ? 2.444 -3.923 32.533 1.00 80.94 290 LEU A N 1
ATOM 2441 C CA . LEU A 1 290 ? 1.767 -2.687 32.953 1.00 80.94 290 LEU A CA 1
ATOM 2442 C C . LEU A 1 290 ? 0.255 -2.872 33.157 1.00 80.94 290 LEU A C 1
ATOM 2444 O O . LEU A 1 290 ? -0.311 -2.334 34.108 1.00 80.94 290 LEU A O 1
ATOM 2448 N N . THR A 1 291 ? -0.418 -3.632 32.287 1.00 76.56 291 THR A N 1
ATOM 2449 C CA . THR A 1 291 ? -1.850 -3.923 32.462 1.00 76.56 291 THR A CA 1
ATOM 2450 C C . THR A 1 291 ? -2.131 -4.837 33.651 1.00 76.56 291 THR A C 1
ATOM 2452 O O . THR A 1 291 ? -3.142 -4.639 34.320 1.00 76.56 291 THR A O 1
ATOM 2455 N N . GLN A 1 292 ? -1.253 -5.803 33.940 1.00 77.00 292 GLN A N 1
ATOM 2456 C CA . GLN A 1 292 ? -1.381 -6.667 35.114 1.00 77.00 292 GLN A CA 1
ATOM 2457 C C . GLN A 1 292 ? -1.142 -5.878 36.401 1.00 77.00 292 GLN A C 1
ATOM 2459 O O . GLN A 1 292 ? -1.991 -5.930 37.284 1.00 77.00 292 GLN A O 1
ATOM 2464 N N . THR A 1 293 ? -0.080 -5.066 36.462 1.00 80.06 293 THR A N 1
ATOM 2465 C CA . THR A 1 293 ? 0.201 -4.185 37.606 1.00 80.06 293 THR A CA 1
ATOM 2466 C C . THR A 1 293 ? -0.955 -3.223 37.866 1.00 80.06 293 THR A C 1
ATOM 2468 O O . THR A 1 293 ? -1.361 -3.049 39.008 1.00 80.06 293 THR A O 1
ATOM 2471 N N . LYS A 1 294 ? -1.553 -2.642 36.814 1.00 79.56 294 LYS A N 1
ATOM 2472 C CA . LYS A 1 294 ? -2.726 -1.769 36.964 1.00 79.56 294 LYS A CA 1
ATOM 2473 C C . LYS A 1 294 ? -3.960 -2.519 37.471 1.00 79.56 294 LYS A C 1
ATOM 2475 O O . LYS A 1 294 ? -4.762 -1.940 38.193 1.00 79.56 294 LYS A O 1
ATOM 2480 N N . LYS A 1 295 ? -4.141 -3.785 37.082 1.00 72.81 295 LYS A N 1
ATOM 2481 C CA . LYS A 1 295 ? -5.263 -4.610 37.549 1.00 72.81 295 LYS A CA 1
ATOM 2482 C C . LYS A 1 295 ? -5.082 -5.026 39.011 1.00 72.81 295 LYS A C 1
ATOM 2484 O O . LYS A 1 295 ? -6.064 -5.035 39.737 1.00 72.81 295 LYS A O 1
ATOM 2489 N N . SER A 1 296 ? -3.852 -5.318 39.441 1.00 72.25 296 SER A N 1
ATOM 2490 C CA . SER A 1 296 ? -3.538 -5.651 40.838 1.00 72.25 296 SER A CA 1
ATOM 2491 C C . SER A 1 296 ? -3.500 -4.430 41.760 1.00 72.25 296 SER A C 1
ATOM 2493 O O . SER A 1 296 ? -3.711 -4.572 42.956 1.00 72.25 296 SER A O 1
ATOM 2495 N N . SER A 1 297 ? -3.226 -3.233 41.227 1.00 69.00 297 SER A N 1
ATOM 2496 C CA . SER A 1 297 ? -3.201 -1.982 41.997 1.00 69.00 297 SER A CA 1
ATOM 2497 C C . SER A 1 297 ? -4.569 -1.311 42.133 1.00 69.00 297 SER A C 1
ATOM 2499 O O . SER A 1 297 ? -4.652 -0.250 42.743 1.00 69.00 297 SER A O 1
ATOM 2501 N N . ILE A 1 298 ? -5.627 -1.856 41.525 1.00 68.06 298 ILE A N 1
ATOM 2502 C CA . ILE A 1 298 ? -6.997 -1.448 41.844 1.00 68.06 298 ILE A CA 1
ATOM 2503 C C . ILE A 1 298 ? -7.337 -2.169 43.155 1.00 68.06 298 ILE A C 1
ATOM 2505 O O . ILE A 1 298 ? -7.476 -3.391 43.126 1.00 68.06 298 ILE A O 1
ATOM 2509 N N . PRO A 1 299 ? -7.400 -1.467 44.304 1.00 61.69 299 PRO A N 1
ATOM 2510 C CA . PRO A 1 299 ? -7.699 -2.105 45.579 1.00 61.69 299 PRO A CA 1
ATOM 2511 C C . PRO A 1 299 ? -9.045 -2.835 45.497 1.00 61.69 299 PRO A C 1
ATOM 2513 O O . PRO A 1 299 ? -10.001 -2.320 44.914 1.00 61.69 299 PRO A O 1
ATOM 2516 N N . ASN A 1 300 ? -9.138 -4.010 46.130 1.00 58.03 300 ASN A N 1
ATOM 2517 C CA . ASN A 1 300 ? -10.367 -4.812 46.250 1.00 58.03 300 ASN A CA 1
ATOM 2518 C C . ASN A 1 300 ? -11.537 -4.074 46.944 1.00 58.03 300 ASN A C 1
ATOM 2520 O O . ASN A 1 300 ? -12.610 -4.640 47.107 1.00 58.03 300 ASN A O 1
ATOM 2524 N N . SER A 1 301 ? -11.404 -2.790 47.295 1.00 54.31 301 SER A N 1
ATOM 2525 C CA . SER A 1 301 ? -12.510 -1.964 47.795 1.00 54.31 301 SER A CA 1
ATOM 2526 C C . SER A 1 301 ? -13.636 -1.740 46.770 1.00 54.31 301 SER A C 1
ATOM 2528 O O . SER A 1 301 ? -14.691 -1.223 47.130 1.00 54.31 301 SER A O 1
ATOM 2530 N N . ALA A 1 302 ? -13.465 -2.168 45.512 1.00 52.75 302 ALA A N 1
ATOM 2531 C CA . ALA A 1 302 ? -14.540 -2.227 44.519 1.00 52.75 302 ALA A CA 1
ATOM 2532 C C . ALA A 1 302 ? -15.538 -3.389 44.729 1.00 52.75 302 ALA A C 1
ATOM 2534 O O . ALA A 1 302 ? -16.546 -3.444 44.024 1.00 52.75 302 ALA A O 1
ATOM 2535 N N . GLU A 1 303 ? -15.310 -4.286 45.696 1.00 52.31 303 GLU A N 1
ATOM 2536 C CA . GLU A 1 303 ? -16.211 -5.413 45.997 1.00 52.31 303 GLU A CA 1
ATOM 2537 C C . GLU A 1 303 ? -17.563 -4.975 46.606 1.00 52.31 303 GLU A C 1
ATOM 2539 O O . GLU A 1 303 ? -18.497 -5.764 46.675 1.00 52.31 303 GLU A O 1
ATOM 2544 N N . ASN A 1 304 ? -17.722 -3.685 46.930 1.00 58.41 304 ASN A N 1
ATOM 2545 C CA . ASN A 1 304 ? -18.996 -3.076 47.337 1.00 58.41 304 ASN A CA 1
ATOM 2546 C C . ASN A 1 304 ? -19.516 -2.006 46.359 1.00 58.41 304 ASN A C 1
ATOM 2548 O O . ASN A 1 304 ? -20.276 -1.119 46.745 1.00 58.41 304 ASN A O 1
ATOM 2552 N N . ILE A 1 305 ? -19.143 -2.060 45.076 1.00 55.78 305 ILE A N 1
ATOM 2553 C CA . ILE A 1 305 ? -19.906 -1.330 44.056 1.00 55.78 305 ILE A CA 1
ATOM 2554 C C . ILE A 1 305 ? -21.102 -2.222 43.698 1.00 55.78 305 ILE A C 1
ATOM 2556 O O . ILE A 1 305 ? -20.888 -3.255 43.059 1.00 55.78 305 ILE A O 1
ATOM 2560 N N . PRO A 1 306 ? -22.347 -1.876 44.094 1.00 60.56 306 PRO A N 1
ATOM 2561 C CA . PRO A 1 306 ? -23.514 -2.686 43.771 1.00 60.56 306 PRO A CA 1
ATOM 2562 C C . PRO A 1 306 ? -23.525 -2.927 42.265 1.00 60.56 306 PRO A C 1
ATOM 2564 O O . PRO A 1 306 ? -23.464 -1.968 41.487 1.00 60.56 306 PRO A O 1
ATOM 2567 N N . GLN A 1 307 ? -23.530 -4.204 41.859 1.00 65.38 307 GLN A N 1
ATOM 2568 C CA . GLN A 1 307 ? -23.547 -4.581 40.449 1.00 65.38 307 GLN A CA 1
ATOM 2569 C C . GLN A 1 307 ? -24.629 -3.756 39.754 1.00 65.38 307 GLN A C 1
ATOM 2571 O O . GLN A 1 307 ? -25.807 -3.847 40.109 1.00 65.38 307 GLN A O 1
ATOM 2576 N N . ARG A 1 308 ? -24.226 -2.904 38.802 1.00 65.62 308 ARG A N 1
ATOM 2577 C CA . ARG A 1 308 ? -25.174 -2.132 37.996 1.00 65.62 308 ARG A CA 1
ATOM 2578 C C . ARG A 1 308 ? -26.002 -3.140 37.211 1.00 65.62 308 ARG A C 1
ATOM 2580 O O . ARG A 1 308 ? -25.540 -3.680 36.209 1.00 65.62 308 ARG A O 1
ATOM 2587 N N . ARG A 1 309 ? -27.197 -3.441 37.713 1.00 83.31 309 ARG A N 1
ATOM 2588 C CA . ARG A 1 309 ? -28.176 -4.268 37.013 1.00 83.31 309 ARG A CA 1
ATOM 2589 C C . ARG A 1 309 ? -28.700 -3.447 35.834 1.00 83.31 309 ARG A C 1
ATOM 2591 O O . ARG A 1 309 ? -28.846 -2.233 35.944 1.00 83.31 309 ARG A O 1
ATOM 2598 N N . PHE A 1 310 ? -28.951 -4.091 34.704 1.00 89.31 310 PHE A N 1
ATOM 2599 C CA . PHE A 1 310 ? -29.586 -3.471 33.541 1.00 89.31 310 PHE A CA 1
ATOM 2600 C C . PHE A 1 310 ? -30.922 -4.171 33.292 1.00 89.31 310 PHE A C 1
ATOM 2602 O O . PHE A 1 310 ? -31.035 -5.377 33.518 1.00 89.31 310 PHE A O 1
ATOM 2609 N N . CYS A 1 311 ? -31.937 -3.425 32.858 1.00 87.94 311 CYS A N 1
ATOM 2610 C CA . CYS A 1 311 ? -33.241 -3.990 32.517 1.00 87.94 311 CYS A CA 1
ATOM 2611 C C . CYS A 1 311 ? -33.104 -4.990 31.361 1.00 87.94 311 CYS A C 1
ATOM 2613 O O . CYS A 1 311 ? -32.489 -4.667 30.345 1.00 87.94 311 CYS A O 1
ATOM 2615 N N . ARG A 1 312 ? -33.705 -6.181 31.483 1.00 88.94 312 ARG A N 1
ATOM 2616 C CA . ARG A 1 312 ? -33.667 -7.207 30.424 1.00 88.94 312 ARG A CA 1
ATOM 2617 C C . ARG A 1 312 ? -34.453 -6.816 29.173 1.00 88.94 312 ARG A C 1
ATOM 2619 O O . ARG A 1 312 ? -34.109 -7.277 28.093 1.00 88.94 312 ARG A O 1
ATOM 2626 N N . ASN A 1 313 ? -35.476 -5.977 29.328 1.00 92.75 313 ASN A N 1
ATOM 2627 C CA . ASN A 1 313 ? -36.340 -5.558 28.232 1.00 92.75 313 ASN A CA 1
ATOM 2628 C C . ASN A 1 313 ? -35.717 -4.390 27.439 1.00 92.75 313 ASN A C 1
ATOM 2630 O O . ASN A 1 313 ? -35.473 -4.510 26.244 1.00 92.75 313 ASN A O 1
ATOM 2634 N N . CYS A 1 314 ? -35.360 -3.283 28.106 1.00 91.56 314 CYS A N 1
ATOM 2635 C CA . CYS A 1 314 ? -34.889 -2.070 27.416 1.00 91.56 314 CYS A CA 1
ATOM 2636 C C . CYS A 1 314 ? -33.394 -1.739 27.588 1.00 91.56 314 CYS A C 1
ATOM 2638 O O . CYS A 1 314 ? -32.899 -0.802 26.965 1.00 91.56 314 CYS A O 1
ATOM 2640 N N . GLY A 1 315 ? -32.661 -2.453 28.449 1.00 86.31 315 GLY A N 1
ATOM 2641 C CA . GLY A 1 315 ? -31.236 -2.200 28.699 1.00 86.31 315 GLY A CA 1
ATOM 2642 C C . GLY A 1 315 ? -30.920 -0.962 29.551 1.00 86.31 315 GLY A C 1
ATOM 2643 O O . GLY A 1 315 ? -29.746 -0.633 29.715 1.00 86.31 315 GLY A O 1
ATOM 2644 N N . ALA A 1 316 ? -31.922 -0.274 30.114 1.00 91.06 316 ALA A N 1
ATOM 2645 C CA . ALA A 1 316 ? -31.695 0.873 30.995 1.00 91.06 316 ALA A CA 1
ATOM 2646 C C . ALA A 1 316 ? -30.982 0.461 32.303 1.00 91.06 316 ALA A C 1
ATOM 2648 O O . ALA A 1 316 ? -31.266 -0.618 32.836 1.00 91.06 316 ALA A O 1
ATOM 2649 N N . PRO A 1 317 ? -30.069 1.293 32.844 1.00 89.25 317 PRO A N 1
ATOM 2650 C CA . PRO A 1 317 ? -29.413 1.020 34.119 1.00 89.25 317 PRO A CA 1
ATOM 2651 C C . PRO A 1 317 ? -30.424 1.069 35.270 1.00 89.25 317 PRO A C 1
ATOM 2653 O O . PRO A 1 317 ? -31.235 1.987 35.361 1.00 89.25 317 PRO A O 1
ATOM 2656 N N . LEU A 1 318 ? -30.358 0.086 36.163 1.00 89.88 318 LEU A N 1
ATOM 2657 C CA . LEU A 1 318 ? -31.261 -0.065 37.297 1.00 89.88 318 LEU A CA 1
ATOM 2658 C C . LEU A 1 318 ? -30.600 0.456 38.565 1.00 89.88 318 LEU A C 1
ATOM 2660 O O . LEU A 1 318 ? -29.453 0.119 38.876 1.00 89.88 318 LEU A O 1
ATOM 2664 N N . LYS A 1 319 ? -31.345 1.266 39.314 1.00 87.50 319 LYS A N 1
ATOM 2665 C CA . LYS A 1 319 ? -30.940 1.691 40.651 1.00 87.50 319 LYS A CA 1
ATOM 2666 C C . LYS A 1 319 ? -31.039 0.505 41.625 1.00 87.50 319 LYS A C 1
ATOM 2668 O O . LYS A 1 319 ? -31.889 -0.372 41.442 1.00 87.50 319 LYS A O 1
ATOM 2673 N N . PRO A 1 320 ? -30.192 0.453 42.666 1.00 83.56 320 PRO A N 1
ATOM 2674 C CA . PRO A 1 320 ? -30.342 -0.525 43.740 1.00 83.56 320 PRO A CA 1
ATOM 2675 C C . PRO A 1 320 ? -31.753 -0.438 44.352 1.00 83.56 320 PRO A C 1
ATOM 2677 O O . PRO A 1 320 ? -32.270 0.659 44.530 1.00 83.56 320 PRO A O 1
ATOM 2680 N N . ASN A 1 321 ? -32.357 -1.586 44.674 1.00 86.12 321 ASN A N 1
ATOM 2681 C CA . ASN A 1 321 ? -33.657 -1.731 45.359 1.00 86.12 321 ASN A CA 1
ATOM 2682 C C . ASN A 1 321 ? -34.937 -1.367 44.578 1.00 86.12 321 ASN A C 1
ATOM 2684 O O . ASN A 1 321 ? -36.013 -1.365 45.169 1.00 86.12 321 ASN A O 1
ATOM 2688 N N . PHE A 1 322 ? -34.875 -1.127 43.267 1.00 85.44 322 PHE A N 1
ATOM 2689 C CA . PHE A 1 322 ? -36.092 -0.978 42.459 1.00 85.44 322 PHE A CA 1
ATOM 2690 C C . PHE A 1 322 ? -36.695 -2.344 42.098 1.00 85.44 322 PHE A C 1
ATOM 2692 O O . PHE A 1 322 ? -35.959 -3.281 41.793 1.00 85.44 322 PHE A O 1
ATOM 2699 N N . GLN A 1 323 ? -38.030 -2.443 42.114 1.00 92.50 323 GLN A N 1
ATOM 2700 C CA . GLN A 1 323 ? -38.780 -3.625 41.651 1.00 92.50 323 GLN A CA 1
ATOM 2701 C C . GLN A 1 323 ? -39.190 -3.537 40.172 1.00 92.50 323 GLN A C 1
ATOM 2703 O O . GLN A 1 323 ? -39.596 -4.540 39.591 1.00 92.50 323 GLN A O 1
ATOM 2708 N N . PHE A 1 324 ? -39.079 -2.353 39.559 1.00 93.88 324 PHE A N 1
ATOM 2709 C CA . PHE A 1 324 ? -39.501 -2.093 38.181 1.00 93.88 324 PHE A CA 1
ATOM 2710 C C . PHE A 1 324 ? -38.489 -1.199 37.461 1.00 93.88 324 PHE A C 1
ATOM 2712 O O . PHE A 1 324 ? -37.800 -0.385 38.082 1.00 93.88 324 PHE A O 1
ATOM 2719 N N . CYS A 1 325 ? -38.406 -1.325 36.140 1.00 91.50 325 CYS A N 1
ATOM 2720 C CA . CYS A 1 325 ? -37.609 -0.442 35.302 1.00 91.50 325 CYS A CA 1
ATOM 2721 C C . CYS A 1 325 ? -38.299 0.919 35.122 1.00 91.50 325 CYS A C 1
ATOM 2723 O O . CYS A 1 325 ? -39.378 0.988 34.545 1.00 91.50 325 CYS A O 1
ATOM 2725 N N . GLU A 1 326 ? -37.637 2.013 35.515 1.00 93.56 326 GLU A N 1
ATOM 2726 C CA . GLU A 1 326 ? -38.163 3.386 35.368 1.00 93.56 326 GLU A CA 1
ATOM 2727 C C . GLU A 1 326 ? -38.420 3.801 33.903 1.00 93.56 326 GLU A C 1
ATOM 2729 O O . GLU A 1 326 ? -39.183 4.727 33.656 1.00 93.56 326 GLU A O 1
ATOM 2734 N N . VAL A 1 327 ? -37.787 3.137 32.926 1.00 93.06 327 VAL A N 1
ATOM 2735 C CA . VAL A 1 327 ? -37.898 3.500 31.500 1.00 93.06 327 VAL A CA 1
ATOM 2736 C C . VAL A 1 327 ? -39.021 2.747 30.786 1.00 93.06 327 VAL A C 1
ATOM 2738 O O . VAL A 1 327 ? -39.681 3.322 29.929 1.00 93.06 327 VAL A O 1
ATOM 2741 N N . CYS A 1 328 ? -39.226 1.463 31.094 1.00 93.62 328 CYS A N 1
ATOM 2742 C CA . CYS A 1 328 ? -40.179 0.615 30.360 1.00 93.62 328 CYS A CA 1
ATOM 2743 C C . CYS A 1 328 ? -41.239 -0.068 31.234 1.00 93.62 328 CYS A C 1
ATOM 2745 O O . CYS A 1 328 ? -42.107 -0.744 30.697 1.00 93.62 328 CYS A O 1
ATOM 2747 N N . GLY A 1 329 ? -41.176 0.074 32.560 1.00 93.06 329 GLY A N 1
ATOM 2748 C CA . GLY A 1 329 ? -42.129 -0.538 33.492 1.00 93.06 329 GLY A CA 1
ATOM 2749 C C . GLY A 1 329 ? -41.928 -2.035 33.753 1.00 93.06 329 GLY A C 1
ATOM 2750 O O . GLY A 1 329 ? -42.636 -2.595 34.583 1.00 93.06 329 GLY A O 1
ATOM 2751 N N . GLU A 1 330 ? -40.961 -2.687 33.098 1.00 93.94 330 GLU A N 1
ATOM 2752 C CA . GLU A 1 330 ? -40.674 -4.117 33.283 1.00 93.94 330 GLU A CA 1
ATOM 2753 C C . GLU A 1 330 ? -40.344 -4.449 34.745 1.00 93.94 330 GLU A C 1
ATOM 2755 O O . GLU A 1 330 ? -39.508 -3.777 35.359 1.00 93.94 330 GLU A O 1
ATOM 2760 N N . LYS A 1 331 ? -40.955 -5.506 35.288 1.00 92.12 331 LYS A N 1
ATOM 2761 C CA . LYS A 1 331 ? -40.684 -5.996 36.645 1.00 92.12 331 LYS A CA 1
ATOM 2762 C C . LYS A 1 331 ? -39.333 -6.730 36.681 1.00 92.12 331 LYS A C 1
ATOM 2764 O O . LYS A 1 331 ? -39.041 -7.523 35.791 1.00 92.12 331 LYS A O 1
ATOM 2769 N N . LEU A 1 332 ? -38.495 -6.408 37.669 1.00 82.62 332 LEU A N 1
ATOM 2770 C CA . LEU A 1 332 ? -37.066 -6.765 37.721 1.00 82.62 332 LEU A CA 1
ATOM 2771 C C . LEU A 1 332 ? -36.746 -8.114 38.355 1.00 82.62 332 LEU A C 1
ATOM 2773 O O . LEU A 1 332 ? -37.421 -8.478 39.343 1.00 82.62 332 LEU A O 1
#

Foldseek 3Di:
DPPVVVVVVLVVVLVVLVVVLVVLVVVLVVVLVVLQVVCVVPDPVDSPSVVCNVLVVLVSVLSVVLSVVCNVVVPPPVSVLSVLLSVLVSQLVVQVVVCVVPPDDPPVSCLSVVLSVVVSVLSVVVSVLVVVQVVVVNRPLLVVLVVQVVVCVVVVFDFDSVLSSVLSVLVVVLVSLVVSLVVSLVVLQVVCVVPPPPDPVSVVVNLVSVLVSV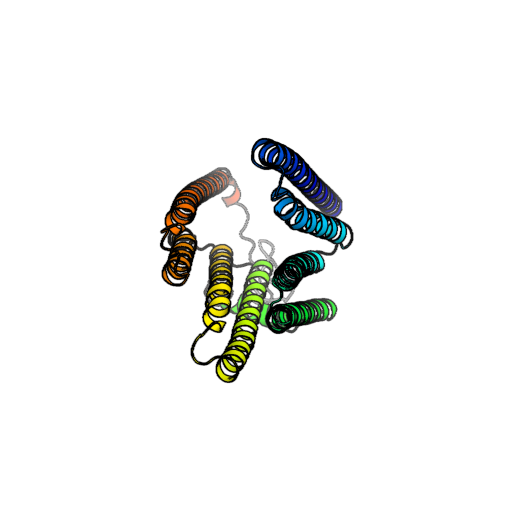VSVLVSVVSVCVRRVHDDDLVSLVVNLVSVLVVLQVCCVPVPPPDPVSVVVSVVSNVVSVVVSVVVVVVVVVVVVVVVVVVVPPPPPCVPPPPQDADPPPRHTDDPPDQADPPPRHGD

Secondary structure (DSSP, 8-state):
-HHHHHHHHHHHHHHHHHHHHHHHHHHHHHHHHHHHHHHHHH-SS--TTHHHHHHHHHHHHHHHHHHHHHHHS-STTHHHHHHHHHHHHHHHHHHHHHHHHTT--THHHHHHHHHHHHHHHHHHHHHHHHHHHHHTSS-HHHHHHHHHHHHHHHTT----HHHHHHHHHHHHHHHHHHHHHHHHHHHHHHHHHHH-SS--TTHHHHHHHHHHHHHHHHHHHHHHHHHTTPPPPTHHHHHHHHHHHHHHHHHHHHTT-SS-TTHHHHHHHHHHHHHHHHHHHHHHHHHHHHHHHHHHTS-GGGGGS----B-TTT-PBPPTT-SB-TTT--B-

pLDDT: mean 78.92, std 11.09, range [51.06, 96.56]

Sequence (332 aa):
MSIEADDIKKKHARFLRMRWLKIHWFIYLITNIILFVVNYSTSFSYMWFLCPLTAWGAMVLIHTAIVVIINFLSRTHQASLAIHASITMIISSYLIWNDWWDNQRLNWIIFAIVPLVLIWINHLILYQFIKKSELSGKSRLDGIVEREYNKYRMEGRAISLPLTKKVVMNRLLLQNHIMIYAAVNLFLFFVNYFNDVDYWWFLWPTISWGMNILFHALIYVNIKKRSLGEKMSIKYFIVIPVTLAVYLGFVDVFSDSHFNWFWWPVGGIVILSLIIAKISSNRQIRHQALTQTKKSSIPNSAENIPQRRFCRNCGAPLKPNFQFCEVCGEKL

Radius of gyration: 27.22 Å; chains: 1; bounding box: 80×39×77 Å